Protein AF-A0A7J3D5X7-F1 (afdb_monomer)

Secondary structure (DSSP, 8-state):
--SSSTTSGGGG------------HHHHHHHHHHHHHHHHHHHHHHHHHHHH-BS-GGGGT--S---BHHHHHHHHHHHHHS-TT-EEE-SSTTHHHHHHHHHHHHHHHHHHHHHHHHHHHHHHGGGS-TTTGGGHHHHHHHHHHHHHHHHHHIIIIIHHHHHHHHHHHHHHHT---EEETTT-

Radius of gyration: 28.1 Å; Cα contacts (8 Å, |Δi|>4): 114; chains: 1; bounding box: 74×38×99 Å

Foldseek 3Di:
DPDPPPPPVVVPPPDDPDPPCPDDPVNLVVLVVVLVVVLVVLLVVQLVCQLQAACDPCCVPDDDDRHGVLNVVVVVLCVLADDPQADEDAPDPCSVVVSSSVSSSVRSVLVSVLSVLVSVVVSCVVVDDPVCNVVSVVVSVVVNVVSVVVVCCCSVPVRNVVVVVCVVVCVVVVHRNYDYPVND

Solvent-accessible surface area (backbone atoms only — not comparable to full-atom values): 10839 Å² total; per-residue (Å²): 144,87,85,82,71,85,77,62,69,76,73,68,79,76,72,74,82,76,82,76,72,77,68,52,71,67,55,53,51,50,49,52,54,53,44,50,50,51,43,51,50,45,30,52,52,38,19,51,46,43,66,68,37,59,61,50,84,56,60,84,78,59,82,86,72,94,51,36,36,54,59,56,51,51,52,52,52,47,65,74,54,51,57,93,79,54,45,77,39,70,86,48,93,58,41,67,60,51,50,52,53,51,53,21,41,52,52,9,47,64,66,27,46,62,54,42,54,51,45,55,47,64,66,48,50,85,81,50,56,82,82,55,57,68,59,44,62,62,48,54,50,46,52,51,50,50,49,51,50,48,53,48,42,43,60,74,46,49,50,40,47,51,52,63,67,48,49,62,56,32,63,74,68,74,46,82,52,70,42,46,59,88,82,105

pLDDT: mean 80.93, std 14.4, range [41.75, 96.38]

Nearest PDB structures (foldseek):
  4hts-assembly1_A  TM=8.214E-01  e=4.218E-04  Aquifex aeolicus VF5
  4htt-assembly2_B  TM=8.394E-01  e=4.928E-04  Aquifex aeolicus VF5

Sequence (184 aa):
MSAAEEGVDSKLLGGSMSKDKELTFQEHLAELASRLKIVLYTLVASTIIFMALPADLSFLHNPPVFKPLVSVLLAYVREDILPTSVRLIAGEITTPLELYILASFALGVAVTLPVLFYEVYRFVDPALYPEERRMVYPFVAAFISLFIAGAVFGYKILSPFMIWALLPFFEALQVEALVYVMDF

Mean predicted aligned error: 11.24 Å

Structure (mmCIF, N/CA/C/O backbone):
data_AF-A0A7J3D5X7-F1
#
_entry.id   AF-A0A7J3D5X7-F1
#
loop_
_atom_site.group_PDB
_atom_site.id
_atom_site.type_symbol
_atom_site.label_atom_id
_atom_site.label_alt_id
_atom_site.label_comp_id
_atom_site.label_asym_id
_atom_site.label_entity_id
_atom_site.label_seq_id
_atom_site.pdbx_PDB_ins_code
_atom_site.Cartn_x
_atom_site.Cartn_y
_atom_site.Cartn_z
_atom_site.occupancy
_atom_site.B_iso_or_equiv
_atom_site.auth_seq_id
_atom_site.auth_comp_id
_atom_site.auth_asym_id
_atom_site.auth_atom_id
_atom_site.pdbx_PDB_model_num
ATOM 1 N N . MET A 1 1 ? -48.431 -2.230 66.610 1.00 51.00 1 MET A N 1
ATOM 2 C CA . MET A 1 1 ? -48.431 -2.568 65.167 1.00 51.00 1 MET A CA 1
ATOM 3 C C . MET A 1 1 ? -48.102 -1.319 64.345 1.00 51.00 1 MET A C 1
ATOM 5 O O . MET A 1 1 ? -48.931 -0.875 63.575 1.00 51.00 1 MET A O 1
ATOM 9 N N . SER A 1 2 ? -46.931 -0.703 64.553 1.00 55.25 2 SER A N 1
ATOM 10 C CA . SER A 1 2 ? -46.566 0.580 63.915 1.00 55.25 2 SER A CA 1
ATOM 11 C C . SER A 1 2 ? -45.042 0.716 63.793 1.00 55.25 2 SER A C 1
ATOM 13 O O . SER A 1 2 ? -44.460 1.679 64.278 1.00 55.25 2 SER A O 1
ATOM 15 N N . ALA A 1 3 ? -44.380 -0.313 63.258 1.00 54.47 3 ALA A N 1
ATOM 16 C CA . ALA A 1 3 ? -42.925 -0.301 63.050 1.00 54.47 3 ALA A CA 1
ATOM 17 C C . ALA A 1 3 ? -42.466 -1.249 61.920 1.00 54.47 3 ALA A C 1
ATOM 19 O O . ALA A 1 3 ? -41.341 -1.735 61.953 1.00 54.47 3 ALA A O 1
ATOM 20 N N . ALA A 1 4 ? -43.339 -1.577 60.955 1.00 52.50 4 ALA A N 1
ATOM 21 C CA . ALA A 1 4 ? -43.033 -2.567 59.913 1.00 52.50 4 ALA A CA 1
ATOM 22 C C . ALA A 1 4 ? -43.214 -2.075 58.461 1.00 52.50 4 ALA A C 1
ATOM 24 O O . ALA A 1 4 ? -42.919 -2.841 57.550 1.00 52.50 4 ALA A O 1
ATOM 25 N N . GLU A 1 5 ? -43.643 -0.830 58.218 1.00 54.84 5 GLU A N 1
ATOM 26 C CA . GLU A 1 5 ? -43.937 -0.346 56.850 1.00 54.84 5 GLU A CA 1
ATOM 27 C C . GLU A 1 5 ? -42.929 0.671 56.281 1.00 54.84 5 GLU A C 1
ATOM 29 O O . GLU A 1 5 ? -42.869 0.840 55.069 1.00 54.84 5 GLU A O 1
ATOM 34 N N . GLU A 1 6 ? -42.043 1.271 57.084 1.00 54.19 6 GLU A N 1
ATOM 35 C CA . GLU A 1 6 ? -41.079 2.276 56.580 1.00 54.19 6 GLU A CA 1
ATOM 36 C C . GLU A 1 6 ? -39.839 1.686 55.873 1.00 54.19 6 GLU A C 1
ATOM 38 O O . GLU A 1 6 ? -39.049 2.413 55.277 1.00 54.19 6 GLU A O 1
ATOM 43 N N . GLY A 1 7 ? -39.644 0.363 55.907 1.00 46.53 7 GLY A N 1
ATOM 44 C CA . GLY A 1 7 ? -38.433 -0.285 55.381 1.00 46.53 7 GLY A CA 1
ATOM 45 C C . GLY A 1 7 ? -38.499 -0.760 53.924 1.00 46.53 7 GLY A C 1
ATOM 46 O O . GLY A 1 7 ? -37.483 -1.212 53.393 1.00 46.53 7 GLY A O 1
ATOM 47 N N . VAL A 1 8 ? -39.670 -0.715 53.281 1.00 53.62 8 VAL A N 1
ATOM 48 C CA . VAL A 1 8 ? -39.885 -1.346 51.962 1.00 53.62 8 VAL A CA 1
ATOM 49 C C . VAL A 1 8 ? -39.806 -0.336 50.813 1.00 53.62 8 VAL A C 1
ATOM 51 O O . VAL A 1 8 ? -39.329 -0.682 49.733 1.00 53.62 8 VAL A O 1
ATOM 54 N N . ASP A 1 9 ? -40.150 0.929 51.057 1.00 50.97 9 ASP A N 1
ATOM 55 C CA . ASP A 1 9 ? -40.278 1.941 49.996 1.00 50.97 9 ASP A CA 1
ATOM 56 C C . ASP A 1 9 ? -38.927 2.500 49.503 1.00 50.97 9 ASP A C 1
ATOM 58 O O . ASP A 1 9 ? -38.775 2.923 48.359 1.00 50.97 9 ASP A O 1
ATOM 62 N N . SER A 1 10 ? -37.874 2.408 50.324 1.00 48.41 10 SER A N 1
ATOM 63 C CA . SER A 1 10 ? -36.527 2.868 49.946 1.00 48.41 10 SER A CA 1
ATOM 64 C C . SER A 1 10 ? -35.860 2.000 48.865 1.00 48.41 10 SER A C 1
ATOM 66 O O . SER A 1 10 ? -34.949 2.461 48.176 1.00 48.41 10 SER A O 1
ATOM 68 N N . LYS A 1 11 ? -36.307 0.750 48.675 1.00 47.97 11 LYS A N 1
ATOM 69 C CA . LYS A 1 11 ? -35.696 -0.194 47.721 1.00 47.97 11 LYS A CA 1
ATOM 70 C C . LYS A 1 11 ? -36.237 -0.097 46.291 1.00 47.97 11 LYS A C 1
ATOM 72 O O . LYS A 1 11 ? -35.711 -0.782 45.418 1.00 47.97 11 LYS A O 1
ATOM 77 N N . LEU A 1 12 ? -37.233 0.751 46.029 1.00 49.50 12 LEU A N 1
ATOM 78 C CA . LEU A 1 12 ? -37.856 0.876 44.703 1.00 49.50 12 LEU A CA 1
ATOM 79 C C . LEU A 1 12 ? -37.337 2.063 43.873 1.00 49.50 12 LEU A C 1
ATOM 81 O O . LEU A 1 12 ? -37.622 2.143 42.682 1.00 49.50 12 LEU A O 1
ATOM 85 N N . LEU A 1 13 ? -36.487 2.923 44.443 1.00 53.31 13 LEU A N 1
ATOM 86 C CA . LEU A 1 13 ? -35.856 4.051 43.738 1.00 53.31 13 LEU A CA 1
ATOM 87 C C . LEU A 1 13 ? -34.456 3.720 43.182 1.00 53.31 13 LEU A C 1
ATOM 89 O O . LEU A 1 13 ? -33.616 4.597 43.015 1.00 53.31 13 LEU A O 1
ATOM 93 N N . GLY A 1 14 ? -34.190 2.444 42.891 1.00 42.25 14 GLY A N 1
ATOM 94 C CA . GLY A 1 14 ? -32.996 1.989 42.160 1.00 42.25 14 GLY A CA 1
ATOM 95 C C . GLY A 1 14 ? -33.205 1.876 40.643 1.00 42.25 14 GLY A C 1
ATOM 96 O O . GLY A 1 14 ? -32.397 1.257 39.951 1.00 42.25 14 GLY A O 1
ATOM 97 N N . GLY A 1 15 ? -34.317 2.408 40.130 1.00 43.62 15 GLY A N 1
ATOM 98 C CA . GLY A 1 15 ? -34.723 2.313 38.732 1.00 43.62 15 GLY A CA 1
ATOM 99 C C . GLY A 1 15 ? -33.924 3.240 37.819 1.00 43.62 15 GLY A C 1
ATOM 100 O O . GLY A 1 15 ? -34.172 4.439 37.776 1.00 43.62 15 GLY A O 1
ATOM 101 N N . SER A 1 16 ? -32.986 2.642 37.082 1.00 48.78 16 SER A N 1
ATOM 102 C CA . SER A 1 16 ? -32.519 3.060 35.754 1.00 48.78 16 SER A CA 1
ATOM 103 C C . SER A 1 16 ? -32.333 4.566 35.533 1.00 48.78 16 SER A C 1
ATOM 105 O O . SER A 1 16 ? -33.140 5.216 34.866 1.00 48.78 16 SER A O 1
ATOM 107 N N . MET A 1 17 ? -31.190 5.106 35.957 1.00 41.75 17 MET A N 1
ATOM 108 C CA . MET A 1 17 ? -30.638 6.233 35.212 1.00 41.75 17 MET A CA 1
ATOM 109 C C . MET A 1 17 ? -30.135 5.708 33.868 1.00 41.75 17 MET A C 1
ATOM 111 O O . MET A 1 17 ? -29.090 5.057 33.792 1.00 41.75 17 MET A O 1
ATOM 115 N N . SER A 1 18 ? -30.951 5.950 32.837 1.00 41.78 18 SER A N 1
ATOM 116 C CA . SER A 1 18 ? -30.598 5.808 31.427 1.00 41.78 18 SER A CA 1
ATOM 117 C C . SER A 1 18 ? -29.196 6.359 31.213 1.00 41.78 18 SER A C 1
ATOM 119 O O . SER A 1 18 ? -28.917 7.528 31.483 1.00 41.78 18 SER A O 1
ATOM 121 N N . LYS A 1 19 ? -28.293 5.490 30.770 1.00 41.81 19 LYS A N 1
ATOM 122 C CA . LYS A 1 19 ? -26.927 5.846 30.409 1.00 41.81 19 LYS A CA 1
ATOM 123 C C . LYS A 1 19 ? -26.939 6.371 28.975 1.00 41.81 19 LYS A C 1
ATOM 125 O O . LYS A 1 19 ? -26.224 5.844 28.129 1.00 41.81 19 LYS A O 1
ATOM 130 N N . ASP A 1 20 ? -27.740 7.400 28.719 1.00 46.59 20 ASP A N 1
ATOM 131 C CA . ASP A 1 20 ? -27.594 8.237 27.533 1.00 46.59 20 ASP A CA 1
ATOM 132 C C . ASP A 1 20 ? -26.377 9.119 27.779 1.00 46.59 20 ASP A C 1
ATOM 134 O O . ASP A 1 20 ? -26.436 10.246 28.266 1.00 46.59 20 ASP A O 1
ATOM 138 N N . LYS A 1 21 ? -25.214 8.507 27.557 1.00 55.59 21 LYS A N 1
ATOM 139 C CA . LYS A 1 21 ? -23.935 9.192 27.566 1.00 55.59 21 LYS A CA 1
ATOM 140 C C . LYS A 1 21 ? -23.897 10.003 26.273 1.00 55.59 21 LYS A C 1
ATOM 142 O O . LYS A 1 21 ? -23.388 9.525 25.264 1.00 55.59 21 LYS A O 1
ATOM 147 N N . GLU A 1 22 ? -24.495 11.191 26.283 1.00 58.44 22 GLU A N 1
ATOM 148 C CA . GLU A 1 22 ? -24.223 12.198 25.261 1.00 58.44 22 GLU A CA 1
ATOM 149 C C . GLU A 1 22 ? -22.716 12.460 25.302 1.00 58.44 22 GLU A C 1
ATOM 151 O O . GLU A 1 22 ? -22.203 13.109 26.215 1.00 58.44 22 GLU A O 1
ATOM 156 N N . LEU A 1 23 ? -21.981 11.840 24.377 1.00 61.50 23 LEU A N 1
ATOM 157 C CA . LEU A 1 23 ? -20.542 12.019 24.293 1.00 61.50 23 LEU A CA 1
ATOM 158 C C . LEU A 1 23 ? -20.283 13.498 24.044 1.00 61.50 23 LEU A C 1
ATOM 160 O O . LEU A 1 23 ? -20.769 14.079 23.071 1.00 61.50 23 LEU A O 1
ATOM 164 N N . THR A 1 24 ? -19.490 14.114 24.913 1.00 82.81 24 THR A N 1
ATOM 165 C CA . THR A 1 24 ? -19.036 15.479 24.653 1.00 82.81 24 THR A CA 1
ATOM 166 C C . THR A 1 24 ? -18.192 15.446 23.375 1.00 82.81 24 THR A C 1
ATOM 168 O O . THR A 1 24 ? -17.447 14.493 23.158 1.00 82.81 24 THR A O 1
ATOM 171 N N . PHE A 1 25 ? -18.254 16.470 22.517 1.00 78.06 25 PHE A N 1
ATOM 172 C CA . PHE A 1 25 ? -17.481 16.526 21.258 1.00 78.06 25 PHE A CA 1
ATOM 173 C C . PHE A 1 25 ? -15.996 16.140 21.430 1.00 78.06 25 PHE A C 1
ATOM 175 O O . PHE A 1 25 ? -15.406 15.468 20.586 1.00 78.06 25 PHE A O 1
ATOM 182 N N . GLN A 1 26 ? -15.406 16.510 22.568 1.00 81.69 26 GLN A N 1
ATOM 183 C CA . GLN A 1 26 ? -14.039 16.147 22.939 1.00 81.69 26 GLN A CA 1
ATOM 184 C C . GLN A 1 26 ? -13.839 14.638 23.149 1.00 81.69 26 GLN A C 1
ATOM 186 O O . GLN A 1 26 ? -12.801 14.108 22.766 1.00 81.69 26 GLN A O 1
ATOM 191 N N . GLU A 1 27 ? -14.818 13.936 23.719 1.00 82.88 27 GLU A N 1
ATOM 192 C CA . GLU A 1 27 ? -14.785 12.481 23.898 1.00 82.88 27 GLU A CA 1
ATOM 193 C C . GLU A 1 27 ? -14.872 11.762 22.546 1.00 82.88 2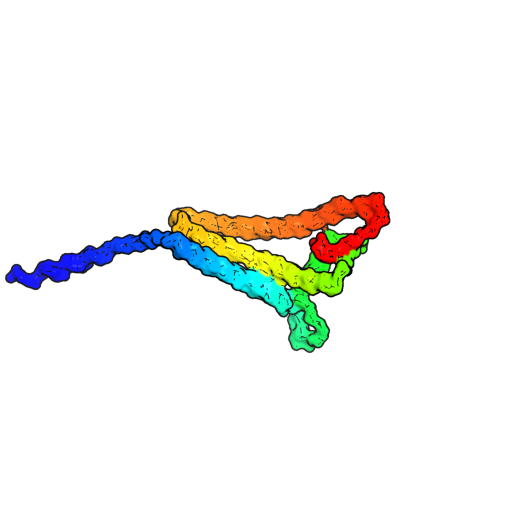7 GLU A C 1
ATOM 195 O O . GLU A 1 27 ? -14.119 10.821 22.306 1.00 82.88 27 GLU A O 1
ATOM 200 N N . HIS A 1 28 ? -15.706 12.259 21.628 1.00 81.00 28 HIS A N 1
ATOM 201 C CA . HIS A 1 28 ? -15.793 11.727 20.266 1.00 81.00 28 HIS A CA 1
ATOM 202 C C . HIS A 1 28 ? -14.488 11.947 19.474 1.00 81.00 28 HIS A C 1
ATOM 204 O O . HIS A 1 28 ? -13.991 11.039 18.810 1.00 81.00 28 HIS A O 1
ATOM 210 N N . LEU A 1 29 ? -13.857 13.123 19.592 1.00 85.44 29 LEU A N 1
ATOM 211 C CA . LEU A 1 29 ? -12.527 13.353 19.010 1.00 85.44 29 LEU A CA 1
ATOM 212 C C . LEU A 1 29 ? -11.441 12.473 19.647 1.00 85.44 29 LEU A C 1
ATOM 214 O O . LEU A 1 29 ? -10.552 11.987 18.944 1.00 85.44 29 LEU A O 1
ATOM 218 N N . ALA A 1 30 ? -11.498 12.250 20.962 1.00 87.88 30 ALA A N 1
ATOM 219 C CA . ALA A 1 30 ? -10.565 11.364 21.654 1.00 87.88 30 ALA A CA 1
ATOM 220 C C . ALA A 1 30 ? -10.713 9.910 21.180 1.00 87.88 30 ALA A C 1
ATOM 222 O O . ALA A 1 30 ? -9.715 9.201 21.024 1.00 87.88 30 ALA A O 1
ATOM 223 N N . GLU A 1 31 ? -11.941 9.484 20.892 1.00 87.12 31 GLU A N 1
ATOM 224 C CA . GLU A 1 31 ? -12.226 8.188 20.296 1.00 87.12 31 GLU A CA 1
ATOM 225 C C . GLU A 1 31 ? -11.617 8.063 18.893 1.00 87.12 31 GLU A C 1
ATOM 227 O O . GLU A 1 31 ? -10.881 7.107 18.637 1.00 87.12 31 GLU A O 1
ATOM 232 N N . LEU A 1 32 ? -11.827 9.053 18.016 1.00 86.94 32 LEU A N 1
ATOM 233 C CA . LEU A 1 32 ? -11.205 9.083 16.687 1.00 86.94 32 LEU A CA 1
ATOM 234 C C . LEU A 1 32 ? -9.677 8.985 16.782 1.00 86.94 32 LEU A C 1
ATOM 236 O O . LEU A 1 32 ? -9.057 8.181 16.089 1.00 86.94 32 LEU A O 1
ATOM 240 N N . ALA A 1 33 ? -9.063 9.776 17.667 1.00 90.81 33 ALA A N 1
ATOM 241 C CA . ALA A 1 33 ? -7.617 9.778 17.858 1.00 90.81 33 ALA A CA 1
ATOM 242 C C . ALA A 1 33 ? -7.098 8.426 18.372 1.00 90.81 33 ALA A C 1
ATOM 244 O O . ALA A 1 33 ? -6.037 7.970 17.950 1.00 90.81 33 ALA A O 1
ATOM 245 N N . SER A 1 34 ? -7.837 7.769 19.269 1.00 90.19 34 SER A N 1
ATOM 246 C CA . SER A 1 34 ? -7.498 6.431 19.766 1.00 90.19 34 SER A CA 1
ATOM 247 C C . SER A 1 34 ? -7.5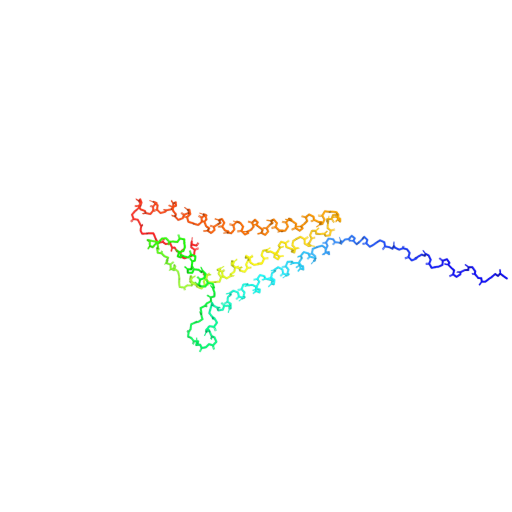10 5.395 18.639 1.00 90.19 34 SER A C 1
ATOM 249 O O . SER A 1 34 ? -6.555 4.637 18.472 1.00 90.19 34 SER A O 1
ATOM 251 N N . ARG A 1 35 ? -8.548 5.423 17.800 1.00 90.56 35 ARG A N 1
ATOM 252 C CA . ARG A 1 35 ? -8.699 4.522 16.649 1.00 90.56 35 ARG A CA 1
ATOM 253 C C . ARG A 1 35 ? -7.638 4.770 15.584 1.00 90.56 35 ARG A C 1
ATOM 255 O O . ARG A 1 35 ? -7.021 3.829 15.094 1.00 90.56 35 ARG A O 1
ATOM 262 N N . LEU A 1 36 ? -7.341 6.037 15.300 1.00 91.94 36 LEU A N 1
ATOM 263 C CA . LEU A 1 36 ? -6.281 6.419 14.372 1.00 91.94 36 LEU A CA 1
ATOM 264 C C . LEU A 1 36 ? -4.902 5.932 14.843 1.00 91.94 36 LEU A C 1
ATOM 266 O O . LEU A 1 36 ? -4.102 5.494 14.020 1.00 91.94 36 LEU A O 1
ATOM 270 N N . LYS A 1 37 ? -4.626 5.945 16.155 1.00 94.31 37 LYS A N 1
ATOM 271 C CA . LYS A 1 37 ? -3.388 5.365 16.706 1.00 94.31 37 LYS A CA 1
ATOM 272 C C . LYS A 1 37 ? -3.300 3.865 16.450 1.00 94.31 37 LYS A C 1
ATOM 274 O O . LYS A 1 37 ? -2.226 3.398 16.092 1.00 94.31 37 LYS A O 1
ATOM 279 N N . ILE A 1 38 ? -4.402 3.125 16.599 1.00 93.19 38 ILE A N 1
ATOM 280 C CA . ILE A 1 38 ? -4.438 1.686 16.291 1.00 93.19 38 ILE A CA 1
ATOM 281 C C . ILE A 1 38 ? -4.071 1.468 14.822 1.00 93.19 38 ILE A C 1
ATOM 283 O O . ILE A 1 38 ? -3.143 0.712 14.541 1.00 93.19 38 ILE A O 1
ATOM 287 N N . VAL A 1 39 ? -4.717 2.194 13.904 1.00 94.56 39 VAL A N 1
ATOM 288 C CA . VAL A 1 39 ? -4.427 2.118 12.462 1.00 94.56 39 VAL A CA 1
ATOM 289 C C . VAL A 1 39 ? -2.959 2.447 12.173 1.00 94.56 39 VAL A C 1
ATOM 291 O O . VAL A 1 39 ? -2.284 1.703 11.460 1.00 94.56 39 VAL A O 1
ATOM 294 N N . LEU A 1 40 ? -2.423 3.509 12.780 1.00 95.69 40 LEU A N 1
ATOM 295 C CA . LEU A 1 40 ? -1.025 3.902 12.613 1.00 95.69 40 LEU A CA 1
ATOM 296 C C . LEU A 1 40 ? -0.057 2.831 13.134 1.00 95.69 40 LEU A C 1
ATOM 298 O O . LEU A 1 40 ? 0.912 2.501 12.453 1.00 95.69 40 LEU A O 1
ATOM 302 N N . TYR A 1 41 ? -0.320 2.249 14.306 1.00 95.69 41 TYR A N 1
ATOM 303 C CA . TYR A 1 41 ? 0.501 1.162 14.836 1.00 95.69 41 TYR A CA 1
ATOM 304 C C . TYR A 1 41 ? 0.438 -0.079 13.949 1.00 95.69 41 TYR A C 1
ATOM 306 O O . TYR A 1 41 ? 1.479 -0.685 13.703 1.00 95.69 41 TYR A O 1
ATOM 314 N N . THR A 1 42 ? -0.734 -0.427 13.407 1.00 95.12 42 THR A N 1
ATOM 315 C CA . THR A 1 42 ? -0.840 -1.535 12.448 1.00 95.12 42 THR A CA 1
ATOM 316 C C . THR A 1 42 ? -0.101 -1.255 11.141 1.00 95.12 42 THR A C 1
ATOM 318 O O . THR A 1 42 ? 0.531 -2.163 10.601 1.00 95.12 42 THR A O 1
ATOM 321 N N . LEU A 1 43 ? -0.082 -0.004 10.673 1.00 96.38 43 LEU A N 1
ATOM 322 C CA . LEU A 1 43 ? 0.661 0.402 9.480 1.00 96.38 43 LEU A CA 1
ATOM 323 C C . LEU A 1 43 ? 2.169 0.290 9.679 1.00 96.38 43 LEU A C 1
ATOM 325 O O . LEU A 1 43 ? 2.871 -0.294 8.855 1.00 96.38 43 LEU A O 1
ATOM 329 N N . VAL A 1 44 ? 2.670 0.825 10.790 1.00 96.00 44 VAL A N 1
ATOM 330 C CA . VAL A 1 44 ? 4.098 0.780 11.110 1.00 96.00 44 VAL A CA 1
ATOM 331 C C . VAL A 1 44 ? 4.538 -0.664 11.340 1.00 96.00 44 VAL A C 1
ATOM 333 O O . VAL A 1 44 ? 5.536 -1.093 10.768 1.00 96.00 44 VAL A O 1
ATOM 336 N N . ALA A 1 45 ? 3.771 -1.442 12.109 1.00 95.31 45 ALA A N 1
ATOM 337 C CA . ALA A 1 45 ? 4.078 -2.846 12.359 1.00 95.31 45 ALA A CA 1
ATOM 338 C C . ALA A 1 45 ? 4.083 -3.671 11.064 1.00 95.31 45 ALA A C 1
ATOM 340 O O . ALA A 1 45 ? 5.042 -4.396 10.819 1.00 95.31 45 ALA A O 1
ATOM 341 N N . SER A 1 46 ? 3.064 -3.535 10.208 1.00 93.50 46 SER A N 1
ATOM 342 C CA . SER A 1 46 ? 3.001 -4.265 8.933 1.00 93.50 46 SER A CA 1
ATOM 343 C C . SER A 1 46 ? 4.137 -3.874 7.985 1.00 93.50 46 SER A C 1
ATOM 345 O O . SER A 1 46 ? 4.771 -4.755 7.408 1.00 93.50 46 SER A O 1
ATOM 347 N N . THR A 1 47 ? 4.464 -2.583 7.887 1.00 92.88 47 THR A N 1
ATOM 348 C CA . THR A 1 47 ? 5.588 -2.095 7.071 1.00 92.88 47 THR A CA 1
ATOM 349 C C . THR A 1 47 ? 6.920 -2.674 7.554 1.00 92.88 47 THR A C 1
ATOM 351 O O . THR A 1 47 ? 7.691 -3.199 6.753 1.00 92.88 47 THR A O 1
ATOM 354 N N . ILE A 1 48 ? 7.180 -2.641 8.868 1.00 92.38 48 ILE A N 1
ATOM 355 C CA . ILE A 1 48 ? 8.397 -3.221 9.457 1.00 92.38 48 ILE A CA 1
ATOM 356 C C . ILE A 1 48 ? 8.446 -4.731 9.220 1.00 92.38 48 ILE A C 1
ATOM 358 O O . ILE A 1 48 ? 9.508 -5.255 8.898 1.00 92.38 48 ILE A O 1
ATOM 362 N N . ILE A 1 49 ? 7.313 -5.430 9.337 1.00 91.12 49 ILE A N 1
ATOM 363 C CA . ILE A 1 49 ? 7.236 -6.866 9.052 1.00 91.12 49 ILE A CA 1
ATOM 364 C C . ILE A 1 49 ? 7.648 -7.136 7.605 1.00 91.12 49 ILE A C 1
ATOM 366 O O . ILE A 1 49 ? 8.560 -7.926 7.399 1.00 91.12 49 ILE A O 1
ATOM 370 N N . PHE A 1 50 ? 7.068 -6.462 6.607 1.00 88.06 50 PHE A N 1
ATOM 371 C CA . PHE A 1 50 ? 7.460 -6.666 5.204 1.00 88.06 50 PHE A CA 1
ATOM 372 C C . PHE A 1 50 ? 8.925 -6.310 4.930 1.00 88.06 50 PHE A C 1
ATOM 374 O O . PHE A 1 50 ? 9.572 -6.971 4.119 1.00 88.06 50 PHE A O 1
ATOM 381 N N . MET A 1 51 ? 9.464 -5.322 5.644 1.00 85.81 51 MET A N 1
ATOM 382 C CA . MET A 1 51 ? 10.866 -4.921 5.545 1.00 85.81 51 MET A CA 1
ATOM 383 C C . MET A 1 51 ? 11.832 -5.908 6.231 1.00 85.81 51 MET A C 1
ATOM 385 O O . MET A 1 51 ? 13.002 -5.995 5.864 1.00 85.81 51 MET A O 1
ATOM 389 N N . ALA A 1 52 ? 11.382 -6.641 7.247 1.00 85.81 52 ALA A N 1
ATOM 390 C CA . ALA A 1 52 ? 12.214 -7.578 8.001 1.00 85.81 52 ALA A CA 1
ATOM 391 C C . ALA A 1 52 ? 12.033 -9.039 7.561 1.00 85.81 52 ALA A C 1
ATOM 393 O O . ALA A 1 52 ? 12.874 -9.876 7.887 1.00 85.81 52 ALA A O 1
ATOM 394 N N . LEU A 1 53 ? 10.952 -9.361 6.845 1.00 81.44 53 LEU A N 1
ATOM 395 C CA . LEU A 1 53 ? 10.586 -10.730 6.496 1.00 81.44 53 LEU A CA 1
ATOM 396 C C . LEU A 1 53 ? 11.470 -11.256 5.346 1.00 81.44 53 LEU A C 1
ATOM 398 O O . LEU A 1 53 ? 11.390 -10.748 4.220 1.00 81.44 53 LEU A O 1
ATOM 402 N N . PRO A 1 54 ? 12.309 -12.281 5.597 1.00 76.50 54 PRO A N 1
ATOM 403 C CA . PRO A 1 54 ? 13.134 -12.888 4.560 1.00 76.50 54 PRO A CA 1
ATOM 404 C C . PRO A 1 54 ? 12.272 -13.760 3.637 1.00 76.50 54 PRO A C 1
ATOM 406 O O . PRO A 1 54 ? 11.408 -14.499 4.105 1.00 76.50 54 PRO A O 1
ATOM 409 N N . ALA A 1 55 ? 12.521 -13.699 2.328 1.00 69.56 55 ALA A N 1
ATOM 410 C CA . ALA A 1 55 ? 11.798 -14.496 1.334 1.00 69.56 55 ALA A CA 1
ATOM 411 C C . ALA A 1 55 ? 12.032 -16.008 1.501 1.00 69.56 55 ALA A C 1
ATOM 413 O O . ALA A 1 55 ? 11.138 -16.805 1.231 1.00 69.56 55 ALA A O 1
ATOM 414 N N . ASP A 1 56 ? 13.217 -16.391 1.988 1.00 65.81 56 ASP A N 1
ATOM 415 C CA . ASP A 1 56 ? 13.617 -17.779 2.182 1.00 65.81 56 ASP A CA 1
ATOM 416 C C . ASP A 1 56 ? 13.917 -18.074 3.662 1.00 65.81 56 ASP A C 1
ATOM 418 O O . ASP A 1 56 ? 14.697 -17.379 4.318 1.00 65.81 56 ASP A O 1
ATOM 422 N N . LEU A 1 57 ? 13.388 -19.191 4.172 1.00 61.28 57 LEU A N 1
ATOM 423 C CA . LEU A 1 57 ? 13.740 -19.747 5.492 1.00 61.28 57 LEU A CA 1
ATOM 424 C C . LEU A 1 57 ? 15.206 -20.232 5.568 1.00 61.28 57 LEU A C 1
ATOM 426 O O . LEU A 1 57 ? 15.703 -20.551 6.649 1.00 61.28 57 LEU A O 1
ATOM 430 N N . SER A 1 58 ? 15.918 -20.267 4.434 1.00 56.84 58 SER A N 1
ATOM 431 C CA . SER A 1 58 ? 17.337 -20.635 4.328 1.00 56.84 58 SER A CA 1
ATOM 432 C C . SER A 1 58 ? 18.289 -19.616 4.971 1.00 56.84 58 SER A C 1
ATOM 434 O O . SER A 1 58 ? 19.445 -19.958 5.232 1.00 56.84 58 SER A O 1
ATOM 436 N N . PHE A 1 59 ? 17.796 -18.416 5.316 1.00 54.06 59 PHE A N 1
ATOM 437 C CA . PHE A 1 59 ? 18.523 -17.411 6.102 1.00 54.06 59 PHE A CA 1
ATOM 438 C C . PHE A 1 59 ? 19.043 -17.959 7.445 1.00 54.06 59 PHE A C 1
ATOM 440 O O . PHE A 1 59 ? 20.096 -17.529 7.909 1.00 54.06 59 PHE A O 1
ATOM 447 N N . LEU A 1 60 ? 18.364 -18.951 8.043 1.00 57.91 60 LEU A N 1
ATOM 448 C CA . LEU A 1 60 ? 18.840 -19.617 9.264 1.00 57.91 60 LEU A CA 1
ATOM 449 C C . LEU A 1 60 ? 20.072 -20.513 9.047 1.00 57.91 60 LEU A C 1
ATOM 451 O O . LEU A 1 60 ? 20.763 -20.817 10.015 1.00 57.91 60 LEU A O 1
ATOM 455 N N . HIS A 1 61 ? 20.323 -20.973 7.818 1.00 61.31 61 HIS A N 1
ATOM 456 C CA . HIS A 1 61 ? 21.316 -22.015 7.535 1.00 61.31 61 HIS A CA 1
ATOM 457 C C . HIS A 1 61 ? 22.566 -21.496 6.814 1.00 61.31 61 HIS A C 1
ATOM 459 O O . HIS A 1 61 ? 23.641 -22.046 7.025 1.00 61.31 61 HIS A O 1
ATOM 465 N N . ASN A 1 62 ? 22.454 -20.454 5.982 1.00 56.22 62 ASN A N 1
ATOM 466 C CA . ASN A 1 62 ? 23.591 -19.837 5.291 1.00 56.22 62 ASN A CA 1
ATOM 467 C C . ASN A 1 62 ? 23.347 -18.328 5.117 1.00 56.22 62 ASN A C 1
ATOM 469 O O . ASN A 1 62 ? 22.509 -17.953 4.293 1.00 56.22 62 ASN A O 1
ATOM 473 N N . PRO A 1 63 ? 24.081 -17.446 5.821 1.00 60.81 63 PRO A N 1
ATOM 474 C CA . PRO A 1 63 ? 23.909 -16.008 5.699 1.00 60.81 63 PRO A CA 1
ATOM 475 C C . PRO A 1 63 ? 24.987 -15.417 4.777 1.00 60.81 63 PRO A C 1
ATOM 477 O O . PRO A 1 63 ? 26.071 -15.082 5.250 1.00 60.81 63 PRO A O 1
ATOM 480 N N . PRO A 1 64 ? 24.730 -15.252 3.466 1.00 58.00 64 PRO A N 1
ATOM 481 C CA . PRO A 1 64 ? 25.478 -14.229 2.741 1.00 58.00 64 PRO A CA 1
ATOM 482 C C . PRO A 1 64 ? 24.602 -13.155 2.095 1.00 58.00 64 PRO A C 1
ATOM 484 O O . PRO A 1 64 ? 25.122 -12.0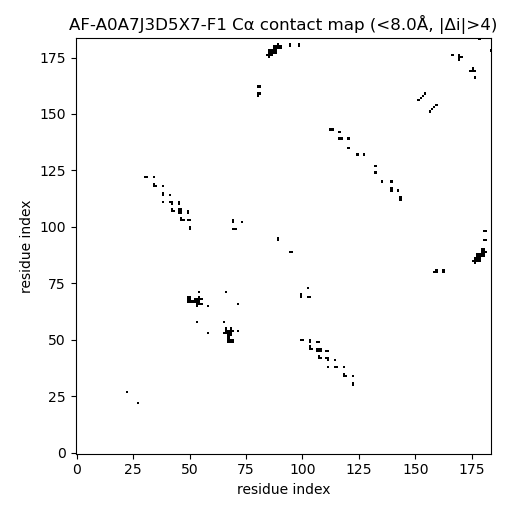88 1.792 1.00 58.00 64 PRO A O 1
ATOM 487 N N . VAL A 1 65 ? 23.293 -13.367 1.900 1.00 62.53 65 VAL A N 1
ATOM 488 C CA . VAL A 1 65 ? 22.435 -12.362 1.245 1.00 62.53 65 VAL A CA 1
ATOM 489 C C . VAL A 1 65 ? 21.037 -12.360 1.860 1.00 62.53 65 VAL A C 1
ATOM 491 O O . VAL A 1 65 ? 20.252 -13.278 1.632 1.00 62.53 65 VAL A O 1
ATOM 494 N N . PHE A 1 66 ? 20.709 -11.314 2.623 1.00 66.12 66 PHE A N 1
ATOM 495 C CA . PHE A 1 66 ? 19.336 -11.053 3.052 1.00 66.12 66 PHE A CA 1
ATOM 496 C C . PHE A 1 66 ? 18.505 -10.666 1.821 1.00 66.12 66 PHE A C 1
ATOM 498 O O . PHE A 1 66 ? 18.678 -9.584 1.261 1.00 66.12 66 PHE A O 1
ATOM 505 N N . LYS A 1 67 ? 17.641 -11.577 1.367 1.00 74.06 67 LYS A N 1
ATOM 506 C CA . LYS A 1 67 ? 16.676 -11.332 0.291 1.00 74.06 67 LYS A CA 1
ATOM 507 C C . LYS A 1 67 ? 15.294 -11.131 0.916 1.00 74.06 67 LYS A C 1
ATOM 509 O O . LYS A 1 67 ? 14.688 -12.117 1.335 1.00 74.06 67 LYS A O 1
ATOM 514 N N . PRO A 1 68 ? 14.805 -9.888 1.037 1.00 79.38 68 PRO A N 1
ATOM 515 C CA . PRO A 1 68 ? 13.491 -9.636 1.616 1.00 79.38 68 PRO A CA 1
ATOM 516 C C . PRO A 1 68 ? 12.383 -10.134 0.687 1.00 79.38 68 PRO A C 1
ATOM 518 O O . PRO A 1 68 ? 12.545 -10.121 -0.532 1.00 79.38 68 PRO A O 1
ATOM 521 N N . LEU A 1 69 ? 11.230 -10.514 1.241 1.00 81.19 69 LEU A N 1
ATOM 522 C CA . LEU A 1 69 ? 10.072 -10.961 0.450 1.00 81.19 69 LEU A CA 1
ATOM 523 C C . LEU A 1 69 ? 9.673 -9.940 -0.629 1.00 81.19 69 LEU A C 1
ATOM 525 O O . LEU A 1 69 ? 9.322 -10.306 -1.749 1.00 81.19 69 LEU A O 1
ATOM 529 N N . VAL A 1 70 ? 9.792 -8.653 -0.307 1.00 84.00 70 VAL A N 1
ATOM 530 C CA . VAL A 1 70 ? 9.451 -7.544 -1.204 1.00 84.00 70 VAL A CA 1
ATOM 531 C C . VAL A 1 70 ? 10.281 -7.565 -2.488 1.00 84.00 70 VAL A C 1
ATOM 533 O O . VAL A 1 70 ? 9.742 -7.277 -3.551 1.00 84.00 70 VAL A O 1
ATOM 536 N N . SER A 1 71 ? 11.558 -7.964 -2.444 1.00 83.00 71 SER A N 1
ATOM 537 C CA . SER A 1 71 ? 12.383 -8.008 -3.661 1.00 83.00 71 SER A CA 1
ATOM 538 C C . SER A 1 71 ? 11.955 -9.125 -4.615 1.00 83.00 71 SER A C 1
ATOM 540 O O . SER A 1 71 ? 11.997 -8.937 -5.829 1.00 83.00 71 SER A O 1
ATOM 542 N N . VAL A 1 72 ? 11.477 -10.254 -4.081 1.00 84.00 72 VAL A N 1
ATOM 543 C CA . VAL A 1 72 ? 10.909 -11.351 -4.879 1.00 84.00 72 VAL A CA 1
ATOM 544 C C . VAL A 1 72 ? 9.586 -10.928 -5.509 1.00 84.00 72 VAL A C 1
ATOM 546 O O . VAL A 1 72 ? 9.376 -11.157 -6.697 1.00 84.00 72 VAL A O 1
ATOM 549 N N . LEU A 1 73 ? 8.723 -10.256 -4.742 1.00 85.50 73 LEU A N 1
ATOM 550 C CA . LEU A 1 73 ? 7.464 -9.718 -5.260 1.00 85.50 73 LEU A CA 1
ATOM 551 C C . LEU A 1 73 ? 7.706 -8.700 -6.380 1.00 85.50 73 LEU A C 1
ATOM 553 O O . LEU A 1 73 ? 7.089 -8.804 -7.434 1.00 85.50 73 LEU A O 1
ATOM 557 N N . LEU A 1 74 ? 8.638 -7.763 -6.194 1.00 86.19 74 LEU A N 1
ATOM 558 C CA . LEU A 1 74 ? 8.987 -6.775 -7.219 1.00 86.19 74 LEU A CA 1
ATOM 559 C C . LEU A 1 74 ? 9.568 -7.425 -8.481 1.00 86.19 74 LEU A C 1
ATOM 561 O O . LEU A 1 74 ? 9.227 -7.016 -9.589 1.00 86.19 74 LEU A O 1
ATOM 565 N N . ALA A 1 75 ? 10.413 -8.450 -8.333 1.00 85.56 75 ALA A N 1
ATOM 566 C CA . ALA A 1 75 ? 10.941 -9.199 -9.472 1.00 85.56 75 ALA A CA 1
ATOM 567 C C . ALA A 1 75 ? 9.823 -9.909 -10.252 1.00 85.56 75 ALA A C 1
ATOM 569 O O . ALA A 1 75 ? 9.795 -9.836 -11.478 1.00 85.56 75 ALA A O 1
ATOM 570 N N . TYR A 1 76 ? 8.874 -10.523 -9.542 1.00 86.75 76 TYR A N 1
ATOM 571 C CA . TYR A 1 76 ? 7.716 -11.175 -10.146 1.00 86.75 76 TYR A CA 1
ATOM 572 C C . TYR A 1 76 ? 6.801 -10.179 -10.875 1.00 86.75 76 TYR A C 1
ATOM 574 O O . TYR A 1 76 ? 6.409 -10.409 -12.015 1.00 86.75 76 TYR A O 1
ATOM 582 N N . VAL A 1 77 ? 6.501 -9.037 -10.248 1.00 87.00 77 VAL A N 1
ATOM 583 C CA . VAL A 1 77 ? 5.691 -7.960 -10.845 1.00 87.00 77 VAL A CA 1
ATOM 584 C C . VAL A 1 77 ? 6.351 -7.414 -12.111 1.00 87.00 77 VAL A C 1
ATOM 586 O O . VAL A 1 77 ? 5.678 -7.228 -13.123 1.00 87.00 77 VAL A O 1
ATOM 589 N N . ARG A 1 78 ? 7.671 -7.202 -12.081 1.00 87.12 78 ARG A N 1
ATOM 590 C CA . ARG A 1 78 ? 8.449 -6.781 -13.249 1.00 87.12 78 ARG A CA 1
ATOM 591 C C . ARG A 1 78 ? 8.302 -7.764 -14.410 1.00 87.12 78 ARG A C 1
ATOM 593 O O . ARG A 1 78 ? 8.097 -7.323 -15.533 1.00 87.12 78 ARG A O 1
ATOM 600 N N . GLU A 1 79 ? 8.454 -9.058 -14.148 1.00 86.25 79 GLU A N 1
ATOM 601 C CA . GLU A 1 79 ? 8.414 -10.100 -15.181 1.00 86.25 79 GLU A CA 1
ATOM 602 C C . GLU A 1 79 ? 7.008 -10.294 -15.770 1.00 86.25 79 GLU A C 1
ATOM 604 O O . GLU A 1 79 ? 6.879 -10.555 -16.963 1.00 86.25 79 GLU A O 1
ATOM 609 N N . ASP A 1 80 ? 5.957 -10.114 -14.964 1.00 87.19 80 ASP A N 1
ATOM 610 C CA . ASP A 1 80 ? 4.561 -10.238 -15.411 1.00 87.19 80 ASP A CA 1
ATOM 611 C C . ASP A 1 80 ? 4.092 -9.032 -16.250 1.00 87.19 80 ASP A C 1
ATOM 613 O O . ASP A 1 80 ? 3.275 -9.194 -17.154 1.00 87.19 80 ASP A O 1
ATOM 617 N N . ILE A 1 81 ? 4.593 -7.821 -15.965 1.00 86.12 81 ILE A N 1
ATOM 618 C CA . ILE A 1 81 ? 4.108 -6.578 -16.594 1.00 86.12 81 ILE A CA 1
ATOM 619 C C . ILE A 1 81 ? 4.997 -6.115 -17.755 1.00 86.12 81 ILE A C 1
ATOM 621 O O . ILE A 1 81 ? 4.478 -5.624 -18.761 1.00 86.12 81 ILE A O 1
ATOM 625 N N . LEU A 1 82 ? 6.326 -6.204 -17.626 1.00 85.31 82 LEU A N 1
ATOM 626 C CA . LEU A 1 82 ? 7.242 -5.601 -18.596 1.00 85.31 82 LEU A CA 1
ATOM 627 C C . LEU A 1 82 ? 7.710 -6.610 -19.653 1.00 85.31 82 LEU A C 1
ATOM 629 O O . LEU A 1 82 ? 8.294 -7.638 -19.306 1.00 85.31 82 LEU A O 1
ATOM 633 N N . PRO A 1 83 ? 7.557 -6.300 -20.955 1.00 81.75 83 PRO A N 1
ATOM 634 C CA . PRO A 1 83 ? 8.157 -7.105 -22.008 1.00 81.75 83 PRO A CA 1
ATOM 635 C C . PRO A 1 83 ? 9.683 -6.958 -21.998 1.00 81.75 83 PRO A C 1
ATOM 637 O O . PRO A 1 83 ? 10.233 -5.937 -21.585 1.00 81.75 83 PRO A O 1
ATOM 640 N N . THR A 1 84 ? 10.387 -7.956 -22.533 1.00 77.94 84 THR A N 1
ATOM 641 C CA . THR A 1 84 ? 11.863 -8.009 -22.556 1.00 77.94 84 THR A CA 1
ATOM 642 C C . THR A 1 84 ? 12.533 -6.851 -23.308 1.00 77.94 84 THR A C 1
ATOM 644 O O . THR A 1 84 ? 13.742 -6.662 -23.180 1.00 77.94 84 THR A O 1
ATOM 647 N N . SER A 1 85 ? 11.777 -6.090 -24.104 1.00 76.62 85 SER A N 1
ATOM 648 C CA . SER A 1 85 ? 12.236 -4.887 -24.808 1.00 76.62 85 SER A CA 1
ATOM 649 C C . SER A 1 85 ? 12.357 -3.652 -23.908 1.00 76.62 85 SER A C 1
ATOM 651 O O . SER A 1 85 ? 13.083 -2.728 -24.267 1.00 76.62 85 SER A O 1
ATOM 653 N N . VAL A 1 86 ? 11.693 -3.629 -22.747 1.00 81.31 86 VAL A N 1
ATOM 654 C CA . VAL A 1 86 ? 11.725 -2.502 -21.806 1.00 81.31 86 VAL A CA 1
ATOM 655 C C . VAL A 1 86 ? 12.791 -2.745 -20.746 1.00 81.31 86 VAL A C 1
ATOM 657 O O . VAL A 1 86 ? 12.820 -3.786 -20.084 1.00 81.31 86 VAL A O 1
ATOM 660 N N . ARG A 1 87 ? 13.683 -1.769 -20.559 1.00 82.38 87 ARG A N 1
ATOM 661 C CA . ARG A 1 87 ? 14.739 -1.843 -19.543 1.00 82.38 87 ARG A CA 1
ATOM 662 C C . ARG A 1 87 ? 14.446 -0.879 -18.404 1.00 82.38 87 ARG A C 1
ATOM 664 O O . ARG A 1 87 ? 14.292 0.319 -18.615 1.00 82.38 87 ARG A O 1
ATOM 671 N N . LEU A 1 88 ? 14.427 -1.429 -17.192 1.00 83.38 88 LEU A N 1
ATOM 672 C CA . LEU A 1 88 ? 14.354 -0.660 -15.957 1.00 83.38 88 LEU A CA 1
ATOM 673 C C . LEU A 1 88 ? 15.744 -0.167 -15.565 1.00 83.38 88 LEU A C 1
ATOM 675 O O . LEU A 1 88 ? 16.669 -0.976 -15.432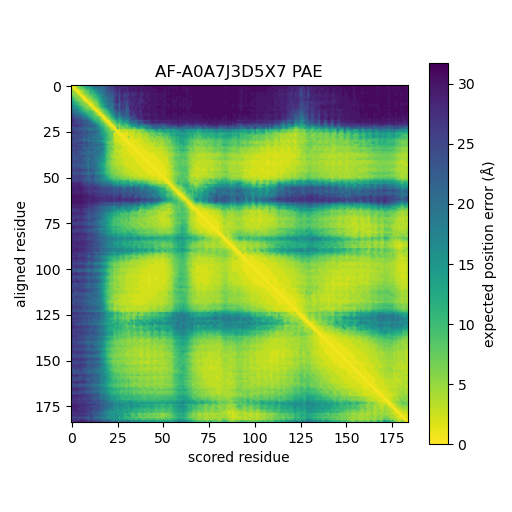 1.00 83.38 88 LEU A O 1
ATOM 679 N N . ILE A 1 89 ? 15.872 1.140 -15.353 1.00 84.69 89 ILE A N 1
ATOM 680 C CA . ILE A 1 89 ? 17.114 1.778 -14.909 1.00 84.69 89 ILE A CA 1
ATOM 681 C C . ILE A 1 89 ? 16.916 2.482 -13.565 1.00 84.69 89 ILE A C 1
ATOM 683 O O . ILE A 1 89 ? 15.886 3.107 -13.306 1.00 84.69 89 ILE A O 1
ATOM 687 N N . ALA A 1 90 ? 17.915 2.367 -12.691 1.00 84.94 90 ALA A N 1
ATOM 688 C CA . ALA A 1 90 ? 17.974 3.164 -11.474 1.00 84.94 90 ALA A CA 1
ATOM 689 C C . ALA A 1 90 ? 18.482 4.559 -11.856 1.00 84.94 90 ALA A C 1
ATOM 691 O O . ALA A 1 90 ? 19.571 4.673 -12.419 1.00 84.94 90 ALA A O 1
ATOM 692 N N . GLY A 1 91 ? 17.679 5.596 -11.608 1.00 83.50 91 GLY A N 1
ATOM 693 C CA . GLY A 1 91 ? 18.075 6.973 -11.909 1.00 83.50 91 GLY A CA 1
ATOM 694 C C . GLY A 1 91 ? 19.187 7.454 -10.981 1.00 83.50 91 GLY A C 1
ATOM 695 O O . GLY A 1 91 ? 20.165 8.045 -11.431 1.00 83.50 91 GLY A O 1
ATOM 696 N N . GLU A 1 92 ? 19.070 7.120 -9.698 1.00 88.44 92 GLU A N 1
ATOM 697 C CA . GLU A 1 92 ? 20.011 7.503 -8.651 1.00 88.44 92 GLU A CA 1
ATOM 698 C C . GLU A 1 92 ? 20.519 6.271 -7.891 1.00 88.44 92 GLU A C 1
ATOM 700 O O . GLU A 1 92 ? 19.920 5.192 -7.915 1.00 88.44 92 GLU A O 1
ATOM 705 N N . ILE A 1 93 ? 21.631 6.425 -7.165 1.00 88.69 93 ILE A N 1
ATOM 706 C CA . ILE A 1 93 ? 22.186 5.349 -6.328 1.00 88.69 93 ILE A CA 1
ATOM 707 C C . ILE A 1 93 ? 21.255 4.972 -5.162 1.00 88.69 93 ILE A C 1
ATOM 709 O O . ILE A 1 93 ? 21.309 3.847 -4.668 1.00 88.69 93 ILE A O 1
ATOM 713 N N . THR A 1 94 ? 20.391 5.894 -4.731 1.00 89.88 94 THR A N 1
ATOM 714 C CA . THR A 1 94 ? 19.413 5.690 -3.652 1.00 89.88 94 THR A CA 1
ATOM 715 C C . THR A 1 94 ? 18.132 5.016 -4.134 1.00 89.88 94 THR A C 1
ATOM 717 O O . THR A 1 94 ? 17.441 4.400 -3.322 1.00 89.88 94 THR A O 1
ATOM 720 N N . THR A 1 95 ? 17.846 5.038 -5.442 1.00 89.62 95 THR A N 1
ATOM 721 C CA . THR A 1 95 ? 16.610 4.504 -6.032 1.00 89.62 95 THR A CA 1
ATOM 722 C C . THR A 1 95 ? 16.270 3.074 -5.579 1.00 89.62 95 THR A C 1
ATOM 724 O O . THR A 1 95 ? 15.116 2.830 -5.231 1.00 89.62 95 THR A O 1
ATOM 727 N N . PRO A 1 96 ? 17.210 2.108 -5.502 1.00 86.56 96 PRO A N 1
ATOM 728 C CA . PRO A 1 96 ? 16.873 0.761 -5.035 1.00 86.56 96 PRO A CA 1
ATOM 729 C C . PRO A 1 96 ? 16.409 0.713 -3.572 1.00 86.56 96 PRO A C 1
ATOM 731 O O . PRO A 1 96 ? 15.540 -0.087 -3.228 1.00 86.56 96 PRO A O 1
ATOM 734 N N . LEU A 1 97 ? 16.976 1.564 -2.709 1.00 89.62 97 LEU A N 1
ATOM 735 C CA . LEU A 1 97 ? 16.572 1.670 -1.307 1.00 89.62 97 LEU A CA 1
ATOM 736 C C . LEU A 1 97 ? 15.197 2.336 -1.184 1.00 89.62 97 LEU A C 1
ATOM 738 O O . LEU A 1 97 ? 14.362 1.884 -0.403 1.00 89.62 97 LEU A O 1
ATOM 742 N N . GLU A 1 98 ? 14.953 3.384 -1.967 1.00 90.88 98 GLU A N 1
ATOM 743 C CA . GLU A 1 98 ? 13.666 4.082 -2.007 1.00 90.88 98 GLU A CA 1
ATOM 744 C C . GLU A 1 98 ? 12.544 3.163 -2.482 1.00 90.88 98 GLU A C 1
ATOM 746 O O . GLU A 1 98 ? 11.534 3.038 -1.790 1.00 90.88 98 GLU A O 1
ATOM 751 N N . LEU A 1 99 ? 12.753 2.447 -3.592 1.00 89.81 99 LEU A N 1
ATOM 752 C CA . LEU A 1 99 ? 11.809 1.447 -4.087 1.00 89.81 99 LEU A CA 1
ATOM 753 C C . LEU A 1 99 ? 11.515 0.399 -3.014 1.00 89.81 99 LEU A C 1
ATOM 755 O O . LEU A 1 99 ? 10.365 0.024 -2.802 1.00 89.81 99 LEU A O 1
ATOM 759 N N . TYR A 1 100 ? 12.552 -0.071 -2.320 1.00 88.44 100 TYR A N 1
ATOM 760 C CA . TYR A 1 100 ? 12.402 -1.076 -1.280 1.00 88.44 100 TYR A CA 1
ATOM 761 C C . TYR A 1 100 ? 11.505 -0.603 -0.127 1.00 88.44 100 TYR A C 1
ATOM 763 O O . TYR A 1 100 ? 10.594 -1.324 0.295 1.00 88.44 100 TYR A O 1
ATOM 771 N N . ILE A 1 101 ? 11.734 0.616 0.366 1.00 91.50 101 ILE A N 1
ATOM 772 C CA . ILE A 1 101 ? 10.931 1.215 1.436 1.00 91.50 101 ILE A CA 1
ATOM 773 C C . ILE A 1 101 ? 9.506 1.480 0.941 1.00 91.50 101 ILE A C 1
ATOM 775 O O . ILE A 1 101 ? 8.549 1.125 1.631 1.00 91.50 101 ILE A O 1
ATOM 779 N N . LEU A 1 102 ? 9.354 2.044 -0.260 1.00 92.12 102 LEU A N 1
ATOM 780 C CA . LEU A 1 102 ? 8.057 2.386 -0.839 1.00 92.12 102 LEU A CA 1
ATOM 781 C C . LEU A 1 102 ? 7.199 1.142 -1.090 1.00 92.12 102 LEU A C 1
ATOM 783 O O . LEU A 1 102 ? 6.025 1.128 -0.731 1.00 92.12 102 LEU A O 1
ATOM 787 N N . ALA A 1 103 ? 7.786 0.075 -1.631 1.00 91.31 103 ALA A N 1
ATOM 788 C CA . ALA A 1 103 ? 7.090 -1.185 -1.863 1.00 91.31 103 ALA A CA 1
ATOM 789 C C . ALA A 1 103 ? 6.684 -1.863 -0.545 1.00 91.31 103 ALA A C 1
ATOM 791 O O . ALA A 1 103 ? 5.550 -2.326 -0.411 1.00 91.31 103 ALA A O 1
ATOM 792 N N . SER A 1 104 ? 7.569 -1.869 0.460 1.00 92.75 104 SER A N 1
ATOM 793 C CA . SER A 1 104 ? 7.248 -2.386 1.800 1.00 92.75 104 SER A CA 1
ATOM 794 C C . SER A 1 104 ? 6.101 -1.601 2.441 1.00 92.75 104 SER A C 1
ATOM 796 O O . SER A 1 104 ? 5.187 -2.187 3.021 1.00 92.75 104 SER A O 1
ATOM 798 N N . PHE A 1 105 ? 6.124 -0.274 2.298 1.00 94.31 105 PHE A N 1
ATOM 799 C CA . PHE A 1 105 ? 5.073 0.609 2.785 1.00 94.31 105 PHE A CA 1
ATOM 800 C C . PHE A 1 105 ? 3.750 0.388 2.045 1.00 94.31 105 PHE A C 1
ATOM 802 O O . PHE A 1 105 ? 2.717 0.258 2.692 1.00 94.31 105 PHE A O 1
ATOM 809 N N . ALA A 1 106 ? 3.763 0.269 0.715 1.00 92.50 106 ALA A N 1
ATOM 810 C CA . ALA A 1 106 ? 2.567 0.008 -0.084 1.00 92.50 106 ALA A CA 1
ATOM 811 C C . ALA A 1 106 ? 1.889 -1.317 0.311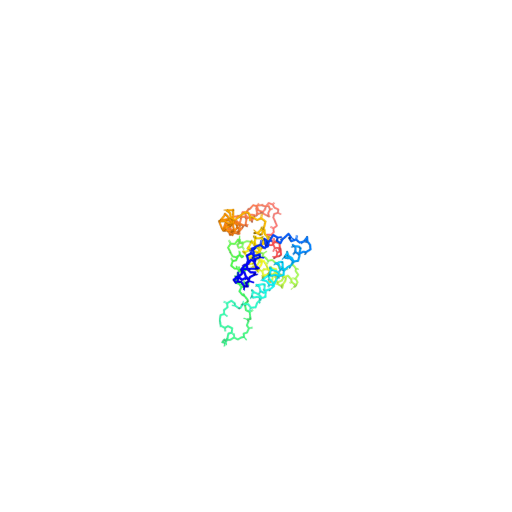 1.00 92.50 106 ALA A C 1
ATOM 813 O O . ALA A 1 106 ? 0.670 -1.366 0.490 1.00 92.50 106 ALA A O 1
ATOM 814 N N . LEU A 1 107 ? 2.676 -2.377 0.528 1.00 92.12 107 LEU A N 1
ATOM 815 C CA . LEU A 1 107 ? 2.171 -3.657 1.037 1.00 92.12 107 LEU A CA 1
ATOM 816 C C . LEU A 1 107 ? 1.648 -3.542 2.475 1.00 92.12 107 LEU A C 1
ATOM 818 O O . LEU A 1 107 ? 0.590 -4.088 2.792 1.00 92.12 107 LEU A O 1
ATOM 822 N N . GLY A 1 108 ? 2.342 -2.789 3.332 1.00 93.75 108 GLY A N 1
ATOM 823 C CA . GLY A 1 108 ? 1.872 -2.459 4.678 1.00 93.75 108 GLY A CA 1
ATOM 824 C C . GLY A 1 108 ? 0.516 -1.747 4.663 1.00 93.75 108 GLY A C 1
ATOM 825 O O . GLY A 1 108 ? -0.403 -2.144 5.382 1.00 93.75 108 GLY A O 1
ATOM 826 N N . VAL A 1 109 ? 0.341 -0.749 3.791 1.00 94.25 109 VAL A N 1
ATOM 827 C CA . VAL A 1 109 ? -0.939 -0.053 3.578 1.00 94.25 109 VAL A CA 1
ATOM 828 C C . VAL A 1 109 ? -2.017 -1.034 3.124 1.00 94.25 109 VAL A C 1
ATOM 830 O O . VAL A 1 109 ? -3.103 -1.035 3.701 1.00 94.25 109 VAL A O 1
ATOM 833 N N . ALA A 1 110 ? -1.722 -1.906 2.158 1.00 92.69 110 ALA A N 1
ATOM 834 C CA . ALA A 1 110 ? -2.679 -2.897 1.670 1.00 92.69 110 ALA A CA 1
ATOM 835 C C . ALA A 1 110 ? -3.195 -3.815 2.795 1.00 92.69 110 ALA A C 1
ATOM 837 O O . ALA A 1 110 ? -4.396 -4.071 2.877 1.00 92.69 110 ALA A O 1
ATOM 838 N N . VAL A 1 111 ? -2.315 -4.250 3.704 1.00 92.38 111 VAL A N 1
ATOM 839 C CA . VAL A 1 111 ? -2.689 -5.044 4.891 1.00 92.38 111 VAL A CA 1
ATOM 840 C C . VAL A 1 111 ? -3.395 -4.206 5.963 1.00 92.38 111 VAL A C 1
ATOM 842 O O . VAL A 1 111 ? -4.244 -4.718 6.691 1.00 92.38 111 VAL A O 1
ATOM 845 N N . THR A 1 112 ? -3.082 -2.915 6.061 1.00 94.44 112 THR A N 1
ATOM 846 C CA . THR A 1 112 ? -3.697 -2.004 7.038 1.00 94.44 112 THR A CA 1
ATOM 847 C C . THR A 1 112 ? -5.118 -1.606 6.648 1.00 94.44 112 THR A C 1
ATOM 849 O O . THR A 1 112 ? -5.942 -1.355 7.523 1.00 94.44 112 THR A O 1
ATOM 852 N N . LEU A 1 113 ? -5.446 -1.568 5.356 1.00 92.44 113 LEU A N 1
ATOM 853 C CA . LEU A 1 113 ? -6.752 -1.111 4.873 1.00 92.44 113 LEU A CA 1
ATOM 854 C C . LEU A 1 113 ? -7.960 -1.870 5.460 1.00 92.44 113 LEU A C 1
ATOM 856 O O . LEU A 1 113 ? -8.894 -1.203 5.904 1.00 92.44 113 LEU A O 1
ATOM 860 N N . PRO A 1 114 ? -7.962 -3.213 5.568 1.00 89.50 114 PRO A N 1
ATOM 861 C CA . PRO A 1 114 ? -9.012 -3.940 6.285 1.00 89.50 114 PRO A CA 1
ATOM 862 C C . PRO A 1 114 ? -9.194 -3.482 7.740 1.00 89.50 114 PRO A C 1
ATOM 864 O O . PRO A 1 114 ? -10.325 -3.337 8.207 1.00 89.50 114 PRO A O 1
ATOM 867 N N . VAL A 1 115 ? -8.091 -3.215 8.448 1.00 91.44 115 VAL A N 1
ATOM 868 C CA . VAL A 1 115 ? -8.111 -2.712 9.832 1.00 91.44 115 VAL A CA 1
ATOM 869 C C . VAL A 1 115 ? -8.651 -1.285 9.872 1.00 91.44 115 VAL A C 1
ATOM 871 O O . VAL A 1 115 ? -9.481 -0.966 10.719 1.00 91.44 115 VAL A O 1
ATOM 874 N N . LEU A 1 116 ? -8.235 -0.440 8.926 1.00 91.88 116 LEU A N 1
ATOM 875 C CA . LEU A 1 116 ? -8.726 0.926 8.786 1.00 91.88 116 LEU A CA 1
ATOM 876 C C . LEU A 1 116 ? -10.241 0.943 8.586 1.00 91.88 116 LEU A C 1
ATOM 878 O O . LEU A 1 116 ? -10.930 1.669 9.297 1.00 91.88 116 LEU A O 1
ATOM 882 N N . PHE A 1 117 ? -10.780 0.122 7.682 1.00 89.75 117 PHE A N 1
ATOM 883 C CA . PHE A 1 117 ? -12.226 0.051 7.463 1.00 89.75 117 PHE A CA 1
ATOM 884 C C . PHE A 1 117 ? -12.980 -0.427 8.705 1.00 89.75 117 PHE A C 1
ATOM 886 O O . PHE A 1 117 ? -14.039 0.114 9.025 1.00 89.75 117 PHE A O 1
ATOM 893 N N . TYR A 1 118 ? -12.422 -1.394 9.435 1.00 87.94 118 TYR A N 1
ATOM 894 C CA . TYR A 1 118 ? -12.999 -1.855 10.693 1.00 87.94 118 TYR A CA 1
ATOM 895 C C . TYR A 1 118 ? -13.009 -0.761 11.772 1.00 87.94 118 TYR A C 1
ATOM 897 O O . TYR A 1 118 ? -14.028 -0.551 12.429 1.00 87.94 118 TYR A O 1
ATOM 905 N N . GLU A 1 119 ? -11.909 -0.026 11.943 1.00 89.44 119 GLU A N 1
ATOM 906 C CA . GLU A 1 119 ? -11.825 1.049 12.937 1.00 89.44 119 GLU A CA 1
ATOM 907 C C . GLU A 1 119 ? -12.690 2.259 12.569 1.00 89.44 119 GLU A C 1
ATOM 909 O O . GLU A 1 119 ? -13.331 2.838 13.448 1.00 89.44 119 GLU A O 1
ATOM 914 N N . VAL A 1 120 ? -12.779 2.603 11.278 1.00 87.25 120 VAL A N 1
ATOM 915 C CA . VAL A 1 120 ? -13.710 3.625 10.774 1.00 87.25 120 VAL A CA 1
ATOM 916 C C . VAL A 1 120 ? -15.147 3.217 11.063 1.00 87.25 120 VAL A C 1
ATOM 918 O O . VAL A 1 120 ? -15.909 4.028 11.579 1.00 87.25 120 VAL A O 1
ATOM 921 N N . TYR A 1 121 ? -15.525 1.962 10.807 1.00 84.06 121 TYR A N 1
ATOM 922 C CA . TYR A 1 121 ? -16.849 1.488 11.201 1.00 84.06 121 TYR A CA 1
ATOM 923 C C . TYR A 1 121 ? -17.061 1.651 12.706 1.00 84.06 121 TYR A C 1
ATOM 925 O O . TYR A 1 121 ? -18.053 2.232 13.131 1.00 84.06 121 TYR A O 1
ATOM 933 N N . ARG A 1 122 ? -16.138 1.148 13.522 1.00 82.50 122 ARG A N 1
ATOM 934 C CA . ARG A 1 122 ? -16.319 1.110 14.971 1.00 82.50 122 ARG A CA 1
ATOM 935 C C . ARG A 1 122 ? -16.394 2.513 15.587 1.00 82.50 122 ARG A C 1
ATOM 937 O O . ARG A 1 122 ? -16.912 2.647 16.691 1.00 82.50 122 ARG A O 1
ATOM 944 N N . PHE A 1 123 ? -15.875 3.529 14.899 1.00 85.00 123 PHE A N 1
ATOM 945 C CA . PHE A 1 123 ? -16.076 4.943 15.214 1.00 85.00 123 PHE A CA 1
ATOM 946 C C . PHE A 1 123 ? -17.497 5.433 14.903 1.00 85.00 123 PHE A C 1
ATOM 948 O O . PHE A 1 123 ? -18.051 6.218 15.661 1.00 85.00 123 PHE A O 1
ATOM 955 N N . VAL A 1 124 ? -18.094 4.964 13.805 1.00 82.75 124 VAL A N 1
ATOM 956 C CA . VAL A 1 124 ? -19.456 5.336 13.389 1.00 82.75 124 VAL A CA 1
ATOM 957 C C . VAL A 1 124 ? -20.525 4.522 14.134 1.00 82.75 124 VAL A C 1
ATOM 959 O O . VAL A 1 124 ? -21.612 5.039 14.360 1.00 82.75 124 VAL A O 1
ATOM 962 N N . ASP A 1 125 ? -20.233 3.286 14.568 1.00 80.12 125 ASP A N 1
ATOM 963 C CA . ASP A 1 125 ? -21.148 2.397 15.318 1.00 80.12 125 ASP A CA 1
ATOM 964 C C . ASP A 1 125 ? -21.961 3.065 16.446 1.00 80.12 125 ASP A C 1
ATOM 966 O O . ASP A 1 125 ? -23.170 2.823 16.506 1.00 80.12 125 ASP A O 1
ATOM 970 N N . PRO A 1 126 ? -21.383 3.915 17.325 1.00 72.38 126 PRO A N 1
ATOM 971 C CA . PRO A 1 126 ? -22.164 4.601 18.355 1.00 72.38 126 PRO A CA 1
ATOM 972 C C . PRO A 1 126 ? -23.267 5.512 17.796 1.00 72.38 126 PRO A C 1
ATOM 974 O O . PRO A 1 126 ? -24.246 5.752 18.496 1.00 72.38 126 PRO A O 1
ATOM 977 N N . ALA A 1 127 ? -23.143 5.984 16.553 1.00 74.50 127 ALA A N 1
ATOM 978 C CA . ALA A 1 127 ? -24.139 6.814 15.877 1.00 74.50 127 ALA A CA 1
ATOM 979 C C . ALA A 1 127 ? -25.189 6.008 15.081 1.00 74.50 127 ALA A C 1
ATOM 981 O O . ALA A 1 127 ? -26.143 6.600 14.581 1.00 74.50 127 ALA A O 1
ATOM 982 N N . LEU A 1 128 ? -25.034 4.682 14.948 1.00 78.31 128 LEU A N 1
ATOM 983 C CA . LEU A 1 128 ? -25.953 3.812 14.200 1.00 78.31 128 LEU A CA 1
ATOM 984 C C . LEU A 1 128 ? -27.050 3.221 15.093 1.00 78.31 128 LEU A C 1
ATOM 986 O O . LEU A 1 128 ? -26.786 2.716 16.196 1.00 78.31 128 LEU A O 1
ATOM 990 N N . TYR A 1 129 ? -28.278 3.184 14.563 1.00 77.44 129 TYR A N 1
ATOM 991 C CA . TYR A 1 129 ? -29.396 2.509 15.216 1.00 77.44 129 TYR A CA 1
ATOM 992 C C . TYR A 1 129 ? -29.116 1.000 15.352 1.00 77.44 129 TYR A C 1
ATOM 994 O O . TYR A 1 129 ? -28.517 0.401 14.455 1.00 77.44 129 TYR A O 1
ATOM 1002 N N . PRO A 1 130 ? -29.567 0.338 16.436 1.00 74.38 130 PRO A N 1
ATOM 1003 C CA . PRO A 1 130 ? -29.299 -1.084 16.679 1.00 74.38 130 PRO A CA 1
ATOM 1004 C C . PRO A 1 130 ? -29.696 -2.011 15.519 1.00 74.38 130 PRO A C 1
ATOM 1006 O O . PRO A 1 130 ? -29.021 -3.008 15.268 1.00 74.38 130 PRO A O 1
ATOM 1009 N N . GLU A 1 131 ? -30.762 -1.665 14.794 1.00 76.75 131 GLU A N 1
ATOM 1010 C CA . GLU A 1 131 ? -31.262 -2.414 13.635 1.00 76.75 131 GLU A CA 1
ATOM 1011 C C . GLU A 1 131 ? -30.356 -2.269 12.396 1.00 76.75 131 GLU A C 1
ATOM 1013 O O . GLU A 1 131 ? -30.229 -3.205 11.603 1.00 76.75 131 GLU A O 1
ATOM 1018 N N . GLU A 1 132 ? -29.648 -1.143 12.261 1.00 79.50 132 GLU A N 1
ATOM 1019 C CA . GLU A 1 132 ? -28.758 -0.838 11.131 1.00 79.50 132 GLU A CA 1
ATOM 1020 C C . GLU A 1 132 ? -27.356 -1.436 11.304 1.00 79.50 132 GLU A C 1
ATOM 1022 O O . GLU A 1 132 ? -26.666 -1.710 10.319 1.00 79.50 132 GLU A O 1
ATOM 1027 N N . ARG A 1 133 ? -26.947 -1.743 12.544 1.00 78.00 133 ARG A N 1
ATOM 1028 C CA . ARG A 1 133 ? -25.632 -2.345 12.847 1.00 78.00 133 ARG A CA 1
ATOM 1029 C C . ARG A 1 133 ? -25.392 -3.664 12.113 1.00 78.00 133 ARG A C 1
ATOM 1031 O O . ARG A 1 133 ? -24.256 -4.010 11.801 1.00 78.00 133 ARG A O 1
ATOM 1038 N N . ARG A 1 134 ? -26.456 -4.400 11.771 1.00 80.06 134 ARG A N 1
ATOM 1039 C CA . ARG A 1 134 ? -26.355 -5.647 10.994 1.00 80.06 134 ARG A CA 1
ATOM 1040 C C . ARG A 1 134 ? -25.900 -5.414 9.548 1.00 80.06 134 ARG A C 1
ATOM 1042 O O . ARG A 1 134 ? -25.247 -6.293 8.988 1.00 80.06 134 ARG A O 1
ATOM 1049 N N . MET A 1 135 ? -26.211 -4.2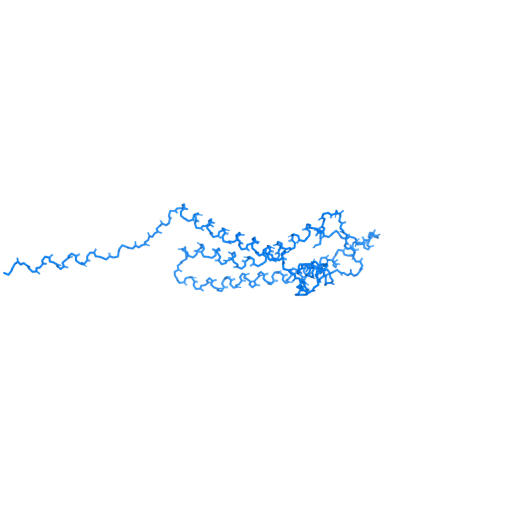59 8.951 1.00 80.38 135 MET A N 1
ATOM 1050 C CA . MET A 1 135 ? -25.813 -3.924 7.573 1.00 80.38 135 MET A CA 1
ATOM 1051 C C . MET A 1 135 ? -24.339 -3.533 7.450 1.00 80.38 135 MET A C 1
ATOM 1053 O O . MET A 1 135 ? -23.797 -3.466 6.350 1.00 80.38 135 MET A O 1
ATOM 1057 N N . VAL A 1 136 ? -23.652 -3.347 8.569 1.00 79.69 136 VAL A N 1
ATOM 1058 C CA . VAL A 1 136 ? -22.244 -2.972 8.565 1.00 79.69 136 VAL A CA 1
ATOM 1059 C C . VAL A 1 136 ? -21.356 -4.126 8.109 1.00 79.69 136 VAL A C 1
ATOM 1061 O O . VAL A 1 136 ? -20.458 -3.924 7.298 1.00 79.69 136 VAL A O 1
ATOM 1064 N N . TYR A 1 137 ? -21.582 -5.343 8.603 1.00 81.25 137 TYR A N 1
ATOM 1065 C CA . TYR A 1 137 ? -20.763 -6.496 8.221 1.00 81.25 137 TYR A CA 1
ATOM 1066 C C . TYR A 1 137 ? -20.701 -6.716 6.699 1.00 81.25 137 TYR A C 1
ATOM 1068 O O . TYR A 1 137 ? -19.590 -6.829 6.175 1.00 81.25 137 TYR A O 1
ATOM 1076 N N . PRO A 1 138 ? -21.829 -6.725 5.955 1.00 87.12 138 PRO A N 1
ATOM 1077 C CA . PRO A 1 138 ? -21.769 -6.819 4.500 1.00 87.12 138 PRO A CA 1
ATOM 1078 C C . PRO A 1 138 ? -21.145 -5.575 3.856 1.00 87.12 138 PRO A C 1
ATOM 1080 O O . PRO A 1 138 ? -20.513 -5.703 2.814 1.00 87.12 138 PRO A O 1
ATOM 1083 N N . PHE A 1 139 ? -21.251 -4.397 4.470 1.00 84.69 139 PHE A N 1
ATOM 1084 C CA . PHE A 1 139 ? -20.632 -3.169 3.968 1.00 84.69 139 PHE A CA 1
ATOM 1085 C C . PHE A 1 139 ? -19.098 -3.182 4.081 1.00 84.69 139 PHE A C 1
ATOM 1087 O O . PHE A 1 139 ? -18.402 -2.911 3.105 1.00 84.69 139 PHE A O 1
ATOM 1094 N N . VAL A 1 140 ? -18.549 -3.584 5.231 1.00 86.25 140 VAL A N 1
ATOM 1095 C CA . VAL A 1 140 ? -17.097 -3.761 5.413 1.00 86.25 140 VAL A CA 1
ATOM 1096 C C . VAL A 1 140 ? -16.579 -4.873 4.501 1.00 86.25 140 VAL A C 1
ATOM 1098 O O . VAL A 1 140 ? -15.550 -4.704 3.847 1.00 86.25 140 VAL A O 1
ATOM 1101 N N . ALA A 1 141 ? -17.315 -5.983 4.385 1.00 89.31 141 ALA A N 1
ATOM 1102 C CA . ALA A 1 141 ? -16.975 -7.049 3.446 1.00 89.31 141 ALA A CA 1
ATOM 1103 C C . ALA A 1 141 ? -16.984 -6.556 1.988 1.00 89.31 141 ALA A C 1
ATOM 1105 O O . ALA A 1 141 ? -16.088 -6.912 1.221 1.00 89.31 141 ALA A O 1
ATOM 1106 N N . ALA A 1 142 ? -17.943 -5.705 1.609 1.00 91.69 142 ALA A N 1
ATOM 1107 C CA . ALA A 1 142 ? -17.995 -5.092 0.287 1.00 91.69 142 ALA A CA 1
ATOM 1108 C C . ALA A 1 142 ? -16.789 -4.177 0.036 1.00 91.69 142 ALA A C 1
ATOM 1110 O O . ALA A 1 142 ? -16.191 -4.270 -1.030 1.00 91.69 142 ALA A O 1
ATOM 1111 N N . PHE A 1 143 ? -16.367 -3.364 1.011 1.00 90.19 143 PHE A N 1
ATOM 1112 C CA . PHE A 1 143 ? -15.161 -2.540 0.872 1.00 90.19 143 PHE A CA 1
ATOM 1113 C C . PHE A 1 143 ? -13.888 -3.359 0.716 1.00 90.19 143 PHE A C 1
ATOM 1115 O O . PHE A 1 143 ? -13.075 -3.053 -0.152 1.00 90.19 143 PHE A O 1
ATOM 1122 N N . ILE A 1 144 ? -13.720 -4.412 1.516 1.00 90.56 144 ILE A N 1
ATOM 1123 C CA . ILE A 1 144 ? -12.568 -5.310 1.391 1.00 90.56 144 ILE A CA 1
ATOM 1124 C C . ILE A 1 144 ? -12.584 -5.986 0.015 1.00 90.56 144 ILE A C 1
ATOM 1126 O O . ILE A 1 144 ? -11.564 -6.015 -0.671 1.00 90.56 144 ILE A O 1
ATOM 1130 N N . SER A 1 145 ? -13.749 -6.468 -0.424 1.00 93.69 145 SER A N 1
ATOM 1131 C CA . SER A 1 145 ? -13.914 -7.096 -1.739 1.00 93.69 145 SER A CA 1
ATOM 1132 C C . SER A 1 145 ? -13.605 -6.120 -2.874 1.00 93.69 145 SER A C 1
ATOM 1134 O O . SER A 1 145 ? -12.897 -6.476 -3.811 1.00 93.69 145 SER A O 1
ATOM 1136 N N . LEU A 1 146 ? -14.089 -4.880 -2.776 1.00 94.06 146 LEU A N 1
ATOM 1137 C CA . LEU A 1 146 ? -13.849 -3.831 -3.761 1.00 94.06 146 LEU A CA 1
ATOM 1138 C C . LEU A 1 146 ? -12.380 -3.403 -3.782 1.00 94.06 146 LEU A C 1
ATOM 1140 O O . LEU A 1 146 ? -11.838 -3.165 -4.855 1.00 94.06 146 LEU A O 1
ATOM 1144 N N . PHE A 1 147 ? -11.720 -3.351 -2.624 1.00 92.81 147 PHE A N 1
ATOM 1145 C CA . PHE A 1 147 ? -10.291 -3.073 -2.543 1.00 92.81 147 PHE A CA 1
ATOM 1146 C C . PHE A 1 147 ? -9.467 -4.172 -3.220 1.00 92.81 147 PHE A C 1
ATOM 1148 O O . PHE A 1 147 ? -8.616 -3.868 -4.050 1.00 92.81 147 PHE A O 1
ATOM 1155 N N . ILE A 1 148 ? -9.758 -5.446 -2.933 1.00 93.50 148 ILE A N 1
ATOM 1156 C CA . ILE A 1 148 ? -9.091 -6.581 -3.588 1.00 93.50 148 ILE A CA 1
ATOM 1157 C C . ILE A 1 148 ? -9.358 -6.551 -5.096 1.0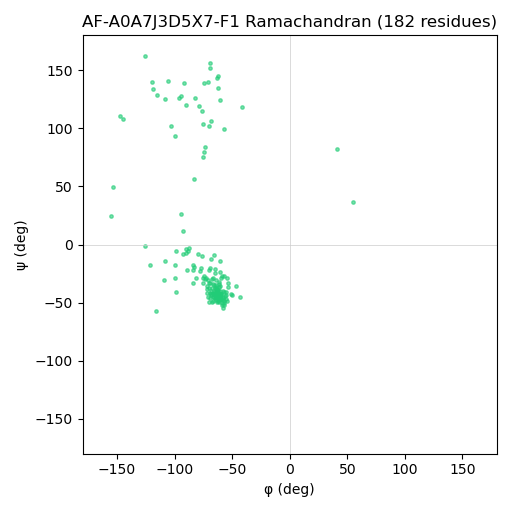0 93.50 148 ILE A C 1
ATOM 1159 O O . ILE A 1 148 ? -8.425 -6.678 -5.885 1.00 93.50 148 ILE A O 1
ATOM 1163 N N . ALA A 1 149 ? -10.610 -6.334 -5.508 1.00 96.00 149 ALA A N 1
ATOM 1164 C CA . ALA A 1 149 ? -10.973 -6.221 -6.916 1.00 96.00 149 ALA A CA 1
ATOM 1165 C C . ALA A 1 149 ? -10.239 -5.059 -7.600 1.00 96.00 149 ALA A C 1
ATOM 1167 O O . ALA A 1 149 ? -9.720 -5.234 -8.697 1.00 96.00 149 ALA A O 1
ATOM 1168 N N . GLY A 1 150 ? -10.139 -3.902 -6.942 1.00 94.25 150 GLY A N 1
ATOM 1169 C CA . GLY A 1 150 ? -9.396 -2.741 -7.422 1.00 94.25 150 GLY A CA 1
ATOM 1170 C C . GLY A 1 150 ? -7.894 -3.002 -7.533 1.00 94.25 150 GLY A C 1
ATOM 1171 O O . GLY A 1 150 ? -7.293 -2.649 -8.543 1.00 94.25 150 GLY A O 1
ATOM 1172 N N . ALA A 1 151 ? -7.294 -3.678 -6.550 1.00 92.31 151 ALA A N 1
ATOM 1173 C CA . ALA A 1 151 ? -5.884 -4.061 -6.581 1.00 92.31 151 ALA A CA 1
ATOM 1174 C C . ALA A 1 151 ? -5.589 -5.044 -7.726 1.00 92.31 151 ALA A C 1
ATOM 1176 O O . ALA A 1 151 ? -4.637 -4.852 -8.481 1.00 92.31 151 ALA A O 1
ATOM 1177 N N . VAL A 1 152 ? -6.442 -6.059 -7.907 1.00 94.38 152 VAL A N 1
ATOM 1178 C CA . VAL A 1 152 ? -6.336 -7.017 -9.019 1.00 94.38 152 VAL A CA 1
ATOM 1179 C C . VAL A 1 152 ? -6.554 -6.324 -10.361 1.00 94.38 152 VAL A C 1
ATOM 1181 O O . VAL A 1 152 ? -5.803 -6.577 -11.298 1.00 94.38 152 VAL A O 1
ATOM 1184 N N . PHE A 1 153 ? -7.540 -5.433 -10.461 1.00 95.56 153 PHE A N 1
ATOM 1185 C CA . PHE A 1 153 ? -7.799 -4.642 -11.663 1.00 95.56 153 PHE A CA 1
ATOM 1186 C C . PHE A 1 153 ? -6.598 -3.757 -12.023 1.00 95.56 153 PHE A C 1
ATOM 1188 O O . PHE A 1 153 ? -6.155 -3.760 -13.171 1.00 95.56 153 PHE A O 1
ATOM 1195 N N . GLY A 1 154 ? -6.034 -3.049 -11.040 1.00 92.56 154 GLY A N 1
ATOM 1196 C CA . GLY A 1 154 ? -4.840 -2.228 -11.217 1.00 92.56 154 GLY A CA 1
ATOM 1197 C C . GLY A 1 154 ? -3.666 -3.049 -11.746 1.00 92.56 154 GLY A C 1
ATOM 1198 O O . GLY A 1 154 ? -3.090 -2.708 -12.773 1.00 92.56 154 GLY A O 1
ATOM 1199 N N . TYR A 1 155 ? -3.385 -4.183 -11.105 1.00 90.94 155 TYR A N 1
ATOM 1200 C CA . TYR A 1 155 ? -2.258 -5.044 -11.456 1.00 90.94 155 TYR A CA 1
ATOM 1201 C C . TYR A 1 155 ? -2.430 -5.774 -12.799 1.00 90.94 155 TYR A C 1
ATOM 1203 O O . TYR A 1 155 ? -1.530 -5.753 -13.633 1.00 90.94 155 TYR A O 1
ATOM 1211 N N . LYS A 1 156 ? -3.577 -6.426 -13.032 1.00 92.56 156 LYS A N 1
ATOM 1212 C CA . LYS A 1 156 ? -3.777 -7.309 -14.196 1.00 92.56 156 LYS A CA 1
ATOM 1213 C C . LYS A 1 156 ? -4.310 -6.615 -15.439 1.00 92.56 156 LYS A C 1
ATOM 1215 O O . LYS A 1 156 ? -4.168 -7.168 -16.524 1.00 92.56 156 LYS A O 1
ATOM 1220 N N . ILE A 1 157 ? -4.958 -5.461 -15.302 1.00 93.38 157 ILE A N 1
ATOM 1221 C CA . ILE A 1 157 ? -5.588 -4.776 -16.435 1.00 93.38 157 ILE A CA 1
ATOM 1222 C C . ILE A 1 157 ? -4.905 -3.436 -16.670 1.00 93.38 157 ILE A C 1
ATOM 1224 O O . ILE A 1 157 ? -4.384 -3.212 -17.758 1.00 93.38 157 ILE A O 1
ATOM 1228 N N . LEU A 1 158 ? -4.869 -2.561 -15.662 1.00 94.12 158 LEU A N 1
ATOM 1229 C CA . LEU A 1 158 ? -4.397 -1.188 -15.847 1.00 94.12 158 LEU A CA 1
ATOM 1230 C C . LEU A 1 158 ? -2.895 -1.120 -16.163 1.00 94.12 158 LEU A C 1
ATOM 1232 O O . LEU A 1 158 ? -2.519 -0.477 -17.141 1.00 94.12 158 LEU A O 1
ATOM 1236 N N . SER A 1 159 ? -2.049 -1.802 -15.384 1.00 90.88 159 SER A N 1
ATOM 1237 C CA . SER A 1 159 ? -0.595 -1.809 -15.591 1.00 90.88 159 SER A CA 1
ATOM 1238 C C . SER A 1 159 ? -0.171 -2.317 -16.980 1.00 90.88 159 SER A C 1
ATOM 1240 O O . SER A 1 159 ? 0.513 -1.570 -17.684 1.00 90.88 159 SER A O 1
ATOM 1242 N N . PRO A 1 160 ? -0.578 -3.517 -17.450 1.00 89.50 160 PRO A N 1
ATOM 1243 C CA . PRO A 1 160 ? -0.194 -3.982 -18.784 1.00 89.50 160 PRO A CA 1
ATOM 1244 C C . PRO A 1 160 ? -0.821 -3.144 -19.904 1.00 89.50 160 PRO A C 1
ATOM 1246 O O . PRO A 1 160 ? -0.173 -2.914 -20.924 1.00 89.50 160 PRO A O 1
ATOM 1249 N N . PHE A 1 161 ? -2.048 -2.641 -19.717 1.00 91.69 161 PHE A N 1
ATOM 1250 C CA . PHE A 1 161 ? -2.681 -1.740 -20.682 1.00 91.69 161 PHE A CA 1
ATOM 1251 C C . PHE A 1 161 ? -1.877 -0.451 -20.869 1.00 91.69 161 PHE A C 1
ATOM 1253 O O . PHE A 1 161 ? -1.682 -0.017 -22.001 1.00 91.69 161 PHE A O 1
ATOM 1260 N N . MET A 1 162 ? -1.376 0.139 -19.780 1.00 90.69 162 MET A N 1
ATOM 1261 C CA . MET A 1 162 ? -0.573 1.359 -19.836 1.00 90.69 162 MET A CA 1
ATOM 1262 C C . MET A 1 162 ? 0.733 1.143 -20.608 1.00 90.69 162 MET A C 1
ATOM 1264 O O . MET A 1 162 ? 1.054 1.937 -21.489 1.00 90.69 162 MET A O 1
ATOM 1268 N N . ILE A 1 163 ? 1.448 0.045 -20.340 1.00 88.56 163 ILE A N 1
ATOM 1269 C CA . ILE A 1 163 ? 2.670 -0.302 -21.081 1.00 88.56 163 ILE A CA 1
ATOM 1270 C C . ILE A 1 163 ? 2.349 -0.522 -22.560 1.00 88.56 163 ILE A C 1
ATOM 1272 O O . ILE A 1 163 ? 2.973 0.092 -23.422 1.00 88.56 163 ILE A O 1
ATOM 1276 N N . TRP A 1 164 ? 1.332 -1.328 -22.867 1.00 88.88 164 TRP A N 1
ATOM 1277 C CA . TRP A 1 164 ? 0.903 -1.576 -24.243 1.00 88.88 164 TRP A CA 1
ATOM 1278 C C . TRP A 1 164 ? 0.518 -0.289 -24.988 1.00 88.88 164 TRP A C 1
ATOM 1280 O O . TRP A 1 164 ? 0.878 -0.128 -26.151 1.00 88.88 164 TRP A O 1
ATOM 1290 N N . ALA A 1 165 ? -0.166 0.643 -24.323 1.00 91.50 165 ALA A N 1
ATOM 1291 C CA . ALA A 1 165 ? -0.576 1.913 -24.913 1.00 91.50 165 ALA A CA 1
ATOM 1292 C C . ALA A 1 165 ? 0.600 2.879 -25.145 1.00 91.50 165 ALA A C 1
ATOM 1294 O O . ALA A 1 165 ? 0.557 3.673 -26.084 1.00 91.50 165 ALA A O 1
ATOM 1295 N N . LEU A 1 166 ? 1.644 2.823 -24.309 1.00 88.50 166 LEU A N 1
ATOM 1296 C CA . LEU A 1 166 ? 2.813 3.702 -24.410 1.00 88.50 166 LEU A CA 1
ATOM 1297 C C . LEU A 1 166 ? 3.862 3.203 -25.414 1.00 88.50 166 LEU A C 1
ATOM 1299 O O . LEU A 1 166 ? 4.498 4.023 -26.074 1.00 88.50 166 LEU A O 1
ATOM 1303 N N . LEU A 1 167 ? 4.032 1.886 -25.569 1.00 87.44 167 LEU A N 1
ATOM 1304 C CA . LEU A 1 167 ? 5.055 1.292 -26.444 1.00 87.44 167 LEU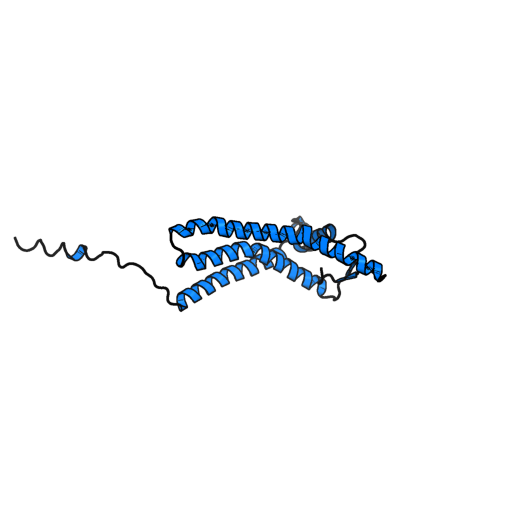 A CA 1
ATOM 1305 C C . LEU A 1 167 ? 5.073 1.836 -27.891 1.00 87.44 167 LEU A C 1
ATOM 1307 O O . LEU A 1 167 ? 6.164 2.151 -28.372 1.00 87.44 167 LEU A O 1
ATOM 1311 N N . PRO A 1 168 ? 3.929 2.044 -28.578 1.00 89.88 168 PRO A N 1
ATOM 1312 C CA . PRO A 1 168 ? 3.921 2.585 -29.938 1.00 89.88 168 PRO A CA 1
ATOM 1313 C C . PRO A 1 168 ? 4.561 3.975 -30.066 1.00 89.88 168 PRO A C 1
ATOM 1315 O O . PRO A 1 168 ? 5.103 4.308 -31.118 1.00 89.88 168 PRO A O 1
ATOM 1318 N N . PHE A 1 169 ? 4.526 4.794 -29.009 1.00 89.12 169 PHE A N 1
ATOM 1319 C CA . PHE A 1 169 ? 5.143 6.123 -29.027 1.00 89.12 169 PHE A CA 1
ATOM 1320 C C . PHE A 1 169 ? 6.673 6.047 -29.007 1.00 89.12 169 PHE A C 1
ATOM 1322 O O . PHE A 1 169 ? 7.326 6.845 -29.677 1.00 89.12 169 PHE A O 1
ATOM 1329 N N . PHE A 1 170 ? 7.250 5.074 -28.296 1.00 86.75 170 PHE A N 1
ATOM 1330 C CA . PHE A 1 170 ? 8.700 4.848 -28.289 1.00 86.75 170 PHE A CA 1
ATOM 1331 C C . PHE A 1 170 ? 9.201 4.403 -29.667 1.00 86.75 170 PHE A C 1
ATOM 1333 O O . PHE A 1 170 ? 10.198 4.931 -30.161 1.00 86.75 170 PHE A O 1
ATOM 1340 N N . GLU A 1 171 ? 8.465 3.500 -30.324 1.00 84.56 171 GLU A N 1
ATOM 1341 C CA . GLU A 1 171 ? 8.778 3.055 -31.687 1.00 84.56 171 GLU A CA 1
ATOM 1342 C C . GLU A 1 171 ? 8.657 4.198 -32.703 1.00 84.56 171 GLU A C 1
ATOM 1344 O O . GLU A 1 171 ? 9.554 4.390 -33.526 1.00 84.56 171 GLU A O 1
ATOM 1349 N N . ALA A 1 172 ? 7.591 5.001 -32.616 1.00 89.44 172 ALA A N 1
ATOM 1350 C CA . ALA A 1 172 ? 7.375 6.141 -33.506 1.00 89.44 172 ALA A CA 1
ATOM 1351 C C . ALA A 1 172 ? 8.481 7.205 -33.396 1.00 89.44 172 ALA A C 1
ATOM 1353 O O . ALA A 1 172 ? 8.832 7.834 -34.394 1.00 89.44 172 ALA A O 1
ATOM 1354 N N . LEU A 1 173 ? 9.035 7.399 -32.197 1.00 90.12 173 LEU A N 1
ATOM 1355 C CA . LEU A 1 173 ? 10.110 8.357 -31.937 1.00 90.12 173 LEU A CA 1
ATOM 1356 C C . LEU A 1 173 ? 11.517 7.763 -32.116 1.00 90.12 173 LEU A C 1
ATOM 1358 O O . LEU A 1 173 ? 12.491 8.504 -32.013 1.00 90.12 173 LEU A O 1
ATOM 1362 N N . GLN A 1 174 ? 11.635 6.458 -32.396 1.00 85.88 174 GLN A N 1
ATOM 1363 C CA . GLN A 1 174 ? 12.907 5.725 -32.476 1.00 85.88 174 GLN A CA 1
ATOM 1364 C C . GLN A 1 174 ? 13.771 5.863 -31.207 1.00 85.88 174 GLN A C 1
ATOM 1366 O O . GLN A 1 174 ? 14.998 5.934 -31.282 1.00 85.88 174 GLN A O 1
ATOM 1371 N N . VAL A 1 175 ? 13.129 5.904 -30.035 1.00 85.38 175 VAL A N 1
ATOM 1372 C CA . VAL A 1 175 ? 13.801 6.005 -28.729 1.00 85.38 175 VAL A CA 1
ATOM 1373 C C . VAL A 1 175 ? 13.745 4.654 -28.021 1.00 85.38 175 VAL A C 1
ATOM 1375 O O . VAL A 1 175 ? 12.729 3.962 -28.063 1.00 85.38 175 VAL A O 1
ATOM 1378 N N . GLU A 1 176 ? 14.831 4.270 -27.347 1.00 81.94 176 GLU A N 1
ATOM 1379 C CA . GLU A 1 176 ? 14.831 3.075 -26.501 1.00 81.94 176 GLU A CA 1
ATOM 1380 C C . GLU A 1 176 ? 13.831 3.231 -25.345 1.00 81.94 176 GLU A C 1
ATOM 1382 O O . GLU A 1 176 ? 13.794 4.262 -24.672 1.00 81.94 176 GLU A O 1
ATOM 1387 N N . ALA A 1 177 ? 13.037 2.190 -25.087 1.00 82.06 177 ALA A N 1
ATOM 1388 C CA . ALA A 1 177 ? 12.080 2.161 -23.984 1.00 82.06 177 ALA A CA 1
ATOM 1389 C C . ALA A 1 177 ? 12.804 1.954 -22.640 1.00 82.06 177 ALA A C 1
ATOM 1391 O O . ALA A 1 177 ? 12.826 0.859 -22.066 1.00 82.06 177 ALA A O 1
ATOM 1392 N N . LEU A 1 178 ? 13.445 3.023 -22.167 1.00 83.06 178 LEU A N 1
ATOM 1393 C CA . LEU A 1 178 ? 14.046 3.120 -20.844 1.00 83.06 178 LEU A CA 1
ATOM 1394 C C . LEU A 1 178 ? 13.009 3.676 -19.873 1.00 83.06 178 LEU A C 1
ATOM 1396 O O . LEU A 1 178 ? 12.516 4.787 -20.053 1.00 83.06 178 LEU A O 1
ATOM 1400 N N . VAL A 1 179 ? 12.690 2.896 -18.844 1.00 83.75 179 VAL A N 1
ATOM 1401 C CA . VAL A 1 179 ? 11.752 3.297 -17.792 1.00 83.75 179 VAL A CA 1
ATOM 1402 C C . VAL A 1 179 ? 12.523 3.394 -16.485 1.00 83.75 179 VAL A C 1
ATOM 1404 O O . VAL A 1 179 ? 13.261 2.474 -16.114 1.00 83.75 179 VAL A O 1
ATOM 1407 N N . TYR A 1 180 ? 12.387 4.519 -15.789 1.00 85.94 180 TYR A N 1
ATOM 1408 C CA . TYR A 1 180 ? 12.963 4.649 -14.460 1.00 85.94 180 TYR A CA 1
ATOM 1409 C C . TYR A 1 180 ? 12.193 3.779 -13.480 1.00 85.94 180 TYR A C 1
ATOM 1411 O O . TYR A 1 180 ? 10.971 3.706 -13.505 1.00 85.94 180 TYR A O 1
ATOM 1419 N N . VAL A 1 181 ? 12.928 3.137 -12.579 1.00 84.69 181 VAL A N 1
ATOM 1420 C CA . VAL A 1 181 ? 12.354 2.226 -11.583 1.00 84.69 181 VAL A CA 1
ATOM 1421 C C . VAL A 1 181 ? 11.316 2.892 -10.673 1.00 84.69 181 VAL A C 1
ATOM 1423 O O . VAL A 1 181 ? 10.430 2.201 -10.193 1.00 84.69 181 VAL A O 1
ATOM 1426 N N . MET A 1 182 ? 11.410 4.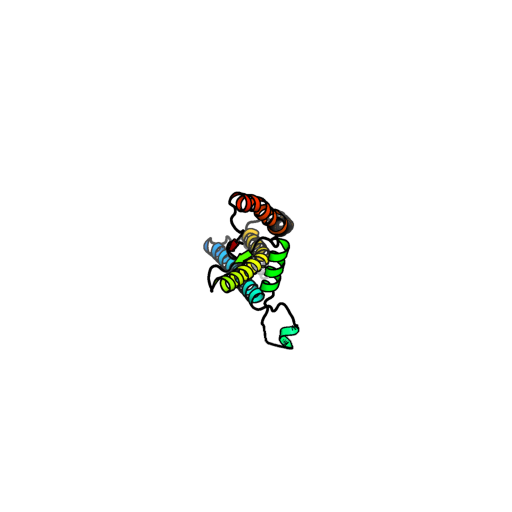203 -10.446 1.00 84.69 182 MET A N 1
ATOM 1427 C CA . MET A 1 182 ? 10.436 4.946 -9.631 1.00 84.69 182 MET A CA 1
ATOM 1428 C C . MET A 1 182 ? 9.187 5.378 -10.408 1.00 84.69 182 MET A C 1
ATOM 1430 O O . MET A 1 182 ? 8.185 5.713 -9.784 1.00 84.69 182 MET A O 1
ATOM 1434 N N . ASP A 1 183 ? 9.248 5.372 -11.741 1.00 80.31 183 ASP A N 1
ATOM 1435 C CA . ASP A 1 183 ? 8.111 5.690 -12.616 1.00 80.31 183 ASP A CA 1
ATOM 1436 C C . ASP A 1 183 ? 7.270 4.440 -12.938 1.00 80.31 183 ASP A C 1
ATOM 1438 O O . ASP A 1 183 ? 6.237 4.536 -13.604 1.00 80.31 183 ASP A O 1
ATOM 1442 N N . PHE A 1 184 ? 7.743 3.270 -12.498 1.00 71.19 184 PHE A N 1
ATOM 1443 C CA . PHE A 1 184 ? 7.108 1.964 -12.647 1.00 71.19 184 PHE A CA 1
ATOM 1444 C C . PHE A 1 184 ? 6.317 1.590 -11.390 1.00 71.19 184 PHE A C 1
ATOM 1446 O O . PHE A 1 184 ? 5.135 1.208 -11.545 1.00 71.19 184 PHE A O 1
#